Protein 8ZQF (pdb70)

Solvent-accessible surface area: 9337 Å² total; per-residue (Å²): 196,109,116,65,84,65,103,11,124,10,96,29,19,51,0,69,80,0,98,79,84,95,8,100,34,155,30,6,84,58,58,85,14,18,98,63,0,98,0,20,9,19,24,9,42,41,11,0,74,46,63,29,0,0,0,56,0,40,0,62,91,105,28,144,79,6,56,14,90,12,71,1,0,0,2,1,92,3,126,61,8,32,132,116,24,86,0,37,0,3,0,22,0,1,5,88,12,161,101,118,8,21,0,13,0,20,1,0,0,64,26,158,118,38,82,48,46,22,83,67,116,12,24,23,112,99,18,87,144,24,82,86,1,109,70,89,66,34,0,28,70,8,54,9,81,13,75,0,24,128,29,13,48,3,50,0,4,0,14,1,6,14,32,67,148,40,135,72,64,81,116,94,8,37,84,22,75,24,1,66,67,58,15,0,25,1,27,0,0,35,6,38,1,40,44,117,51

Structure (mmCIF, N/CA/C/O backbone):
data_8ZQF
#
_entry.id   8ZQF
#
_cell.length_a   38.950
_cell.length_b   64.360
_cell.length_c   41.440
_cell.angle_alpha   90.00
_cell.angle_beta   110.80
_cell.angle_gamma   90.00
#
_symmetry.space_group_name_H-M   'P 1 21 1'
#
loop_
_entity.id
_entity.type
_entity.pdbx_description
1 polymer 'Alginate lyase'
2 water water
#
loop_
_atom_site.group_PDB
_atom_site.id
_atom_site.type_symbol
_atom_site.label_atom_id
_atom_site.label_alt_id
_atom_site.label_comp_id
_atom_site.label_asym_id
_atom_site.label_entity_id
_atom_site.label_seq_id
_atom_site.pdbx_PDB_ins_code
_atom_site.Cartn_x
_atom_site.Cartn_y
_atom_site.Cartn_z
_atom_site.occupancy
_atom_site.B_iso_or_equiv
_atom_site.auth_seq_id
_atom_site.auth_comp_id
_atom_site.auth_asym_id
_atom_site.auth_atom_id
_atom_site.pdbx_PDB_model_num
ATOM 1 N N . PRO A 1 4 ? 0.417 21.574 30.960 1.00 30.00 4 PRO A N 1
ATOM 2 C CA . PRO A 1 4 ? 0.944 20.807 29.813 1.00 30.00 4 PRO A CA 1
ATOM 3 C C . PRO A 1 4 ? 0.506 21.342 28.435 1.00 30.00 4 PRO A C 1
ATOM 4 O O . PRO A 1 4 ? -0.267 22.246 28.362 1.00 30.00 4 PRO A O 1
ATOM 8 N N . THR A 1 5 ? 1.085 20.865 27.362 1.00 27.63 5 THR A N 1
ATOM 9 C CA . THR A 1 5 ? 0.641 21.247 26.015 1.00 18.25 5 THR A CA 1
ATOM 10 C C . THR A 1 5 ? 0.638 19.942 25.230 1.00 17.53 5 THR A C 1
ATOM 11 O O . THR A 1 5 ? 1.529 19.164 25.376 1.00 25.37 5 THR A O 1
ATOM 15 N N . GLU A 1 6 ? -0.389 19.741 24.443 1.00 16.59 6 GLU A N 1
ATOM 16 C CA . GLU A 1 6 ? -0.475 18.528 23.665 1.00 12.75 6 GLU A CA 1
ATOM 17 C C . GLU A 1 6 ? 0.409 18.632 22.470 1.00 10.00 6 GLU A C 1
ATOM 18 O O . GLU A 1 6 ? 0.478 19.667 21.891 1.00 15.89 6 GLU A O 1
ATOM 24 N N . VAL A 1 7 ? 1.130 17.559 22.145 1.00 8.27 7 VAL A N 1
ATOM 25 C CA . VAL A 1 7 ? 1.939 17.502 20.932 1.00 9.89 7 VAL A CA 1
ATOM 26 C C . VAL A 1 7 ? 1.626 16.213 20.181 1.00 8.08 7 VAL A C 1
ATOM 27 O O . VAL A 1 7 ? 1.202 15.213 20.767 1.00 9.92 7 VAL A O 1
ATOM 31 N N . THR A 1 8 ? 1.814 16.250 18.865 1.00 5.28 8 THR A N 1
ATOM 32 C CA . THR A 1 8 ? 1.664 15.085 18.000 1.00 5.99 8 THR A CA 1
ATOM 33 C C . THR A 1 8 ? 3.032 14.459 17.759 1.00 5.18 8 THR A C 1
ATOM 34 O O . THR A 1 8 ? 3.943 15.122 17.257 1.00 6.06 8 THR A O 1
ATOM 38 N N . LEU A 1 9 ? 3.179 13.188 18.129 1.00 4.91 9 LEU A N 1
ATOM 39 C CA . LEU A 1 9 ? 4.449 12.486 18.102 1.00 7.97 9 LEU A CA 1
ATOM 40 C C . LEU A 1 9 ? 4.378 11.277 17.179 1.00 4.77 9 LEU A C 1
ATOM 41 O O . LEU A 1 9 ? 3.352 10.595 17.138 1.00 5.95 9 LEU A O 1
ATOM 46 N N . PRO A 1 10 ? 5.434 10.992 16.425 1.00 1.68 10 PRO A N 1
ATOM 47 C CA . PRO A 1 10 ? 5.408 9.842 15.519 1.00 4.39 10 PRO A CA 1
ATOM 48 C C . PRO A 1 10 ? 5.892 8.569 16.190 1.00 4.53 10 PRO A C 1
ATOM 49 O O . PRO A 1 10 ? 6.680 8.591 17.141 1.00 5.35 10 PRO A O 1
ATOM 53 N N . VAL A 1 11 ? 5.426 7.447 15.645 1.00 2.41 11 VAL A N 1
ATOM 54 C CA . VAL A 1 11 ? 6.101 6.167 15.810 1.00 2.64 11 VAL A CA 1
ATOM 55 C C . VAL A 1 11 ? 6.599 5.779 14.425 1.00 3.32 11 VAL A C 1
ATOM 56 O O . VAL A 1 11 ? 5.828 5.803 13.460 1.00 5.43 11 VAL A O 1
ATOM 60 N N . GLU A 1 12 ? 7.880 5.455 14.321 1.00 4.90 12 GLU A N 1
ATOM 61 C CA . GLU A 1 12 ? 8.485 5.208 13.016 1.00 6.71 12 GLU A CA 1
ATOM 62 C C . GLU A 1 12 ? 7.891 3.981 12.344 1.00 6.54 12 GLU A C 1
ATOM 63 O O . GLU A 1 12 ? 7.838 2.897 12.932 1.00 5.76 12 GLU A O 1
ATOM 69 N N . VAL A 1 13 ? 7.423 4.157 11.111 1.00 4.83 13 VAL A N 1
ATOM 70 C CA . VAL A 1 13 ? 7.117 3.043 10.229 1.00 3.51 13 VAL A CA 1
ATOM 71 C C . VAL A 1 13 ? 8.287 2.935 9.272 1.00 4.60 13 VAL A C 1
ATOM 72 O O . VAL A 1 13 ? 8.717 3.944 8.701 1.00 7.56 13 VAL A O 1
ATOM 76 N N . HIS A 1 14 ? 8.847 1.737 9.139 1.00 6.41 14 HIS A N 1
ATOM 77 C CA . HIS A 1 14 ? 10.031 1.598 8.310 1.00 5.62 14 HIS A CA 1
ATOM 78 C C . HIS A 1 14 ? 9.675 1.623 6.837 1.00 4.39 14 HIS A C 1
ATOM 79 O O . HIS A 1 14 ? 8.636 1.097 6.416 1.00 3.21 14 HIS A O 1
ATOM 86 N N . ASP A 1 15 ? 10.535 2.280 6.064 1.00 5.00 15 ASP A N 1
ATOM 87 C CA . ASP A 1 15 ? 10.321 2.487 4.636 1.00 4.74 15 ASP A CA 1
ATOM 88 C C . ASP A 1 15 ? 8.891 2.944 4.351 1.00 3.43 15 ASP A C 1
ATOM 89 O O . ASP A 1 15 ? 8.216 2.448 3.449 1.00 3.89 15 ASP A O 1
ATOM 94 N N . ALA A 1 16 ? 8.448 3.935 5.132 1.00 3.11 16 ALA A N 1
ATOM 95 C CA . ALA A 1 16 ? 7.065 4.387 5.117 1.00 2.80 16 ALA A CA 1
ATOM 96 C C . ALA A 1 16 ? 6.667 5.053 3.812 1.00 4.15 16 ALA A C 1
ATOM 97 O O . ALA A 1 16 ? 5.473 5.227 3.570 1.00 3.90 16 ALA A O 1
ATOM 99 N N . GLN A 1 17 ? 7.632 5.452 2.983 1.00 4.51 17 GLN A N 1
ATOM 100 C CA . GLN A 1 17 ? 7.349 6.061 1.694 1.00 2.32 17 GLN A CA 1
ATOM 101 C C . GLN A 1 17 ? 7.739 5.151 0.544 1.00 3.82 17 GLN A C 1
ATOM 102 O O . GLN A 1 17 ? 7.816 5.606 -0.603 1.00 5.35 17 GLN A O 1
ATOM 108 N N . PHE A 1 18 ? 8.020 3.884 0.833 1.00 2.49 18 PHE A N 1
ATOM 109 C CA . PHE A 1 18 ? 8.366 2.892 -0.187 1.00 4.36 18 PHE A CA 1
ATOM 110 C C . PHE A 1 18 ? 9.545 3.349 -1.039 1.00 8.34 18 PHE A C 1
ATOM 111 O O . PHE A 1 18 ? 9.618 3.080 -2.242 1.00 6.40 18 PHE A O 1
ATOM 119 N N . VAL A 1 19 ? 10.478 4.048 -0.399 1.00 6.93 19 VAL A N 1
ATOM 120 C CA . VAL A 1 19 ? 11.693 4.447 -1.093 1.00 8.78 19 VAL A CA 1
ATOM 121 C C . VAL A 1 19 ? 12.538 3.219 -1.392 1.00 7.27 19 VAL A C 1
ATOM 122 O O . VAL A 1 19 ? 12.960 2.986 -2.535 1.00 5.57 19 VAL A O 1
ATOM 126 N N . ASP A 1 20 ? 12.780 2.399 -0.368 1.00 5.87 20 ASP A N 1
ATOM 127 C CA . ASP A 1 20 ? 13.578 1.199 -0.581 1.00 4.44 20 ASP A CA 1
ATOM 128 C C . ASP A 1 20 ? 12.783 0.142 -1.329 1.00 9.03 20 ASP A C 1
ATOM 129 O O . ASP A 1 20 ? 13.322 -0.551 -2.194 1.00 7.65 20 ASP A O 1
ATOM 134 N N . PHE A 1 21 ? 11.496 0.014 -1.008 1.00 7.29 21 PHE A N 1
ATOM 135 C CA . PHE A 1 21 ? 10.614 -0.894 -1.728 1.00 8.71 21 PHE A CA 1
ATOM 136 C C . PHE A 1 21 ? 10.677 -0.642 -3.229 1.00 3.16 21 PHE A C 1
ATOM 137 O O . PHE A 1 21 ? 10.837 -1.581 -4.024 1.00 5.67 21 PHE A O 1
ATOM 145 N N . ARG A 1 22 ? 10.589 0.635 -3.630 1.00 4.46 22 ARG A N 1
ATOM 146 C CA . ARG A 1 22 ? 10.688 0.976 -5.043 1.00 7.69 22 ARG A CA 1
ATOM 147 C C . ARG A 1 22 ? 12.080 0.687 -5.584 1.00 8.09 22 ARG A C 1
ATOM 148 O O . ARG A 1 22 ? 12.224 0.069 -6.648 1.00 9.71 22 ARG A O 1
ATOM 156 N N . ALA A 1 23 ? 13.118 1.125 -4.864 1.00 8.31 23 ALA A N 1
ATOM 157 C CA . ALA A 1 23 ? 14.488 0.924 -5.333 1.00 9.38 23 ALA A CA 1
ATOM 158 C C . ALA A 1 23 ? 14.821 -0.549 -5.513 1.00 15.63 23 ALA A C 1
ATOM 159 O O . ALA A 1 23 ? 15.597 -0.907 -6.410 1.00 14.02 23 ALA A O 1
ATOM 161 N N . ASN A 1 24 ? 14.238 -1.418 -4.687 1.00 9.73 24 ASN A N 1
ATOM 162 C CA . ASN A 1 24 ? 14.513 -2.846 -4.707 1.00 11.64 24 ASN A CA 1
ATOM 163 C C . ASN A 1 24 ? 13.422 -3.656 -5.403 1.00 12.42 24 ASN A C 1
ATOM 164 O O . ASN A 1 24 ? 13.359 -4.875 -5.223 1.00 12.39 24 ASN A O 1
ATOM 169 N N . SER A 1 25 ? 12.554 -2.994 -6.172 1.00 12.82 25 SER A N 1
ATOM 170 C CA . SER A 1 25 ? 11.565 -3.652 -7.033 1.00 14.07 25 SER A CA 1
ATOM 171 C C . SER A 1 25 ? 10.662 -4.611 -6.256 1.00 15.70 25 SER A C 1
ATOM 172 O O . SER A 1 25 ? 10.441 -5.755 -6.653 1.00 14.35 25 SER A O 1
ATOM 175 N N . GLY A 1 26 ? 10.104 -4.129 -5.153 1.00 7.95 26 GLY A N 1
ATOM 176 C CA . GLY A 1 26 ? 9.201 -4.924 -4.354 1.00 9.71 26 GLY A CA 1
ATOM 177 C C . GLY A 1 26 ? 9.855 -5.746 -3.258 1.00 17.36 26 GLY A C 1
ATOM 178 O O . GLY A 1 26 ? 9.168 -6.164 -2.318 1.00 11.62 26 GLY A O 1
ATOM 179 N N . THR A 1 27 ? 11.155 -5.998 -3.343 1.00 9.77 27 THR A N 1
ATOM 180 C CA . THR A 1 27 ? 11.806 -6.740 -2.283 1.00 11.73 27 THR A CA 1
ATOM 181 C C . THR A 1 27 ? 11.944 -5.845 -1.065 1.00 9.41 27 THR A C 1
ATOM 182 O O . THR A 1 27 ? 12.300 -4.666 -1.170 1.00 9.40 27 THR A O 1
ATOM 186 N N . SER A 1 28 ? 11.649 -6.416 0.096 1.00 10.50 28 SER A N 1
ATOM 187 C CA . SER A 1 28 ? 11.688 -5.669 1.338 1.00 8.89 28 SER A CA 1
ATOM 188 C C . SER A 1 28 ? 11.813 -6.644 2.492 1.00 14.17 28 SER A C 1
ATOM 189 O O . SER A 1 28 ? 11.205 -7.716 2.476 1.00 12.83 28 SER A O 1
ATOM 192 N N . ASP A 1 29 ? 12.612 -6.269 3.481 1.00 11.37 29 ASP A N 1
ATOM 193 C CA . ASP A 1 29 ? 12.658 -7.002 4.732 1.00 13.80 29 ASP A CA 1
ATOM 194 C C . ASP A 1 29 ? 11.697 -6.440 5.767 1.00 11.36 29 ASP A C 1
ATOM 195 O O . ASP A 1 29 ? 11.583 -7.011 6.854 1.00 19.28 29 ASP A O 1
ATOM 200 N N A VAL A 1 30 ? 10.984 -5.360 5.447 0.23 9.00 30 VAL A N 1
ATOM 201 N N B VAL A 1 30 ? 11.037 -5.319 5.488 0.77 8.86 30 VAL A N 1
ATOM 202 C CA A VAL A 1 30 ? 10.070 -4.763 6.412 0.23 9.26 30 VAL A CA 1
ATOM 203 C CA B VAL A 1 30 ? 10.067 -4.750 6.409 0.77 9.23 30 VAL A CA 1
ATOM 204 C C A VAL A 1 30 ? 8.637 -4.794 5.887 0.23 5.83 30 VAL A C 1
ATOM 205 C C B VAL A 1 30 ? 8.647 -4.862 5.872 0.77 5.76 30 VAL A C 1
ATOM 206 O O A VAL A 1 30 ? 7.692 -4.957 6.666 0.23 7.04 30 VAL A O 1
ATOM 207 O O B VAL A 1 30 ? 7.721 -5.161 6.627 0.77 7.19 30 VAL A O 1
ATOM 214 N N . TRP A 1 31 ? 8.451 -4.657 4.574 1.00 4.50 31 TRP A N 1
ATOM 215 C CA . TRP A 1 31 ? 7.137 -4.823 3.977 1.00 4.66 31 TRP A CA 1
ATOM 216 C C . TRP A 1 31 ? 6.952 -6.283 3.593 1.00 4.97 31 TRP A C 1
ATOM 217 O O . TRP A 1 31 ? 7.785 -6.858 2.879 1.00 8.00 31 TRP A O 1
ATOM 228 N N . VAL A 1 32 ? 5.881 -6.881 4.091 1.00 2.87 32 VAL A N 1
ATOM 229 C CA . VAL A 1 32 ? 5.470 -8.233 3.730 1.00 4.10 32 VAL A CA 1
ATOM 230 C C . VAL A 1 32 ? 4.397 -8.116 2.658 1.00 4.74 32 VAL A C 1
ATOM 231 O O . VAL A 1 32 ? 3.354 -7.496 2.881 1.00 5.42 32 VAL A O 1
ATOM 235 N N . GLN A 1 33 ? 4.644 -8.703 1.493 1.00 3.61 33 GLN A N 1
ATOM 236 C CA . GLN A 1 33 ? 3.631 -8.749 0.450 1.00 3.23 33 GLN A CA 1
ATOM 237 C C . GLN A 1 33 ? 2.644 -9.875 0.713 1.00 3.70 33 GLN A C 1
ATOM 238 O O . GLN A 1 33 ? 3.030 -11.001 1.038 1.00 6.97 33 GLN A O 1
ATOM 244 N N . HIS A 1 34 ? 1.373 -9.555 0.575 1.00 5.06 34 HIS A N 1
ATOM 245 C CA . HIS A 1 34 ? 0.291 -10.523 0.578 1.00 4.30 34 HIS A CA 1
ATOM 246 C C . HIS A 1 34 ? -0.084 -10.695 -0.881 1.00 3.43 34 HIS A C 1
ATOM 247 O O . HIS A 1 34 ? -0.661 -9.787 -1.481 1.00 4.55 34 HIS A O 1
ATOM 254 N N . GLU A 1 35 ? 0.285 -11.827 -1.469 1.00 3.21 35 GLU A N 1
ATOM 255 C CA . GLU A 1 35 ? 0.215 -11.974 -2.915 1.00 3.40 35 GLU A CA 1
ATOM 256 C C . GLU A 1 35 ? 0.383 -13.435 -3.281 1.00 4.14 35 GLU A C 1
ATOM 257 O O . GLU A 1 35 ? 0.822 -14.261 -2.476 1.00 6.08 35 GLU A O 1
ATOM 263 N N . GLY A 1 36 ? 0.044 -13.722 -4.529 1.00 4.89 36 GLY A N 1
ATOM 264 C CA . GLY A 1 36 ? 0.286 -14.999 -5.166 1.00 4.72 36 GLY A CA 1
ATOM 265 C C . GLY A 1 36 ? -0.194 -14.887 -6.595 1.00 3.41 36 GLY A C 1
ATOM 266 O O . GLY A 1 36 ? -1.167 -15.542 -6.980 1.00 4.50 36 GLY A O 1
ATOM 267 N N . SER A 1 37 ? 0.477 -14.050 -7.391 1.00 4.79 37 SER A N 1
ATOM 268 C CA . SER A 1 37 ? -0.134 -13.564 -8.625 1.00 5.37 37 SER A CA 1
ATOM 269 C C . SER A 1 37 ? -0.529 -14.712 -9.553 1.00 4.38 37 SER A C 1
ATOM 270 O O . SER A 1 37 ? -1.701 -14.845 -9.933 1.00 5.42 37 SER A O 1
ATOM 273 N N . SER A 1 38 ? 0.430 -15.574 -9.910 1.00 4.97 38 SER A N 1
ATOM 274 C CA . SER A 1 38 ? 0.108 -16.641 -10.854 1.00 6.14 38 SER A CA 1
ATOM 275 C C . SER A 1 38 ? -0.682 -17.774 -10.219 1.00 3.58 38 SER A C 1
ATOM 276 O O . SER A 1 38 ? -1.108 -18.685 -10.939 1.00 6.76 38 SER A O 1
ATOM 279 N N . ALA A 1 39 ? -0.888 -17.744 -8.906 1.00 4.28 39 ALA A N 1
ATOM 280 C CA . ALA A 1 39 ? -1.802 -18.667 -8.252 1.00 6.07 39 ALA A CA 1
ATOM 281 C C . ALA A 1 39 ? -3.181 -18.064 -8.037 1.00 3.97 39 ALA A C 1
ATOM 282 O O . ALA A 1 39 ? -4.073 -18.749 -7.525 1.00 5.54 39 ALA A O 1
ATOM 284 N N . GLY A 1 40 ? -3.373 -16.799 -8.396 1.00 5.40 40 GLY A N 1
ATOM 285 C CA . GLY A 1 40 ? -4.678 -16.175 -8.359 1.00 4.51 40 GLY A CA 1
ATOM 286 C C . GLY A 1 40 ? -4.926 -15.280 -7.167 1.00 5.71 40 GLY A C 1
ATOM 287 O O . GLY A 1 40 ? -6.036 -14.759 -7.033 1.00 4.54 40 GLY A O 1
ATOM 288 N N . PHE A 1 41 ? -3.928 -15.063 -6.309 1.00 3.67 41 PHE A N 1
ATOM 289 C CA . PHE A 1 41 ? -4.136 -14.328 -5.069 1.00 3.41 41 PHE A CA 1
ATOM 290 C C . PHE A 1 41 ? -3.645 -12.893 -5.144 1.00 5.30 41 PHE A C 1
ATOM 291 O O . PHE A 1 41 ? -3.393 -12.276 -4.104 1.00 4.63 41 PHE A O 1
ATOM 299 N N . GLY A 1 42 ? -3.573 -12.327 -6.347 1.00 3.70 42 GLY A N 1
ATOM 300 C CA . GLY A 1 42 ? -3.250 -10.927 -6.491 1.00 5.15 42 GLY A CA 1
ATOM 301 C C . GLY A 1 42 ? -1.763 -10.690 -6.623 1.00 2.88 42 GLY A C 1
ATOM 302 O O . GLY A 1 42 ? -0.924 -11.556 -6.352 1.00 4.44 42 GLY A O 1
ATOM 303 N N . ASP A 1 43 ? -1.438 -9.470 -7.030 1.00 3.88 43 ASP A N 1
ATOM 304 C CA . ASP A 1 43 ? -0.072 -9.074 -7.321 1.00 3.74 43 ASP A CA 1
ATOM 305 C C . ASP A 1 43 ? 0.253 -7.809 -6.553 1.00 2.11 43 ASP A C 1
ATOM 306 O O . ASP A 1 43 ? -0.543 -6.861 -6.556 1.00 5.21 43 ASP A O 1
ATOM 311 N N . VAL A 1 44 ? 1.426 -7.782 -5.927 1.00 2.75 44 VAL A N 1
ATOM 312 C CA . VAL A 1 44 ? 1.937 -6.606 -5.242 1.00 3.41 44 VAL A CA 1
ATOM 313 C C . VAL A 1 44 ? 3.301 -6.277 -5.830 1.00 7.10 44 VAL A C 1
ATOM 314 O O . VAL A 1 44 ? 4.139 -7.164 -6.027 1.00 6.46 44 VAL A O 1
ATOM 318 N N . GLY A 1 45 ? 3.514 -5.010 -6.126 1.00 6.05 45 GLY A N 1
ATOM 319 C CA . GLY A 1 45 ? 4.791 -4.578 -6.628 1.00 6.88 45 GLY A CA 1
ATOM 320 C C . GLY A 1 45 ? 4.904 -3.092 -6.426 1.00 6.22 45 GLY A C 1
ATOM 321 O O . GLY A 1 45 ? 4.049 -2.465 -5.797 1.00 6.65 45 GLY A O 1
ATOM 322 N N . SER A 1 46 ? 5.969 -2.531 -6.972 1.00 5.91 46 SER A N 1
ATOM 323 C CA . SER A 1 46 ? 6.213 -1.111 -6.823 1.00 6.26 46 SER A CA 1
ATOM 324 C C . SER A 1 46 ? 5.719 -0.344 -8.046 1.00 6.59 46 SER A C 1
ATOM 325 O O . SER A 1 46 ? 5.605 -0.880 -9.156 1.00 8.37 46 SER A O 1
ATOM 328 N N . SER A 1 47 ? 5.363 0.907 -7.802 1.00 5.42 47 SER A N 1
ATOM 329 C CA . SER A 1 47 ? 4.990 1.860 -8.829 1.00 8.08 47 SER A CA 1
ATOM 330 C C . SER A 1 47 ? 5.777 3.139 -8.590 1.00 6.87 47 SER A C 1
ATOM 331 O O . SER A 1 47 ? 6.132 3.458 -7.455 1.00 6.04 47 SER A O 1
ATOM 334 N N . GLY A 1 48 ? 6.084 3.852 -9.675 1.00 6.63 48 GLY A N 1
ATOM 335 C CA . GLY A 1 48 ? 6.768 5.123 -9.523 1.00 7.56 48 GLY A CA 1
ATOM 336 C C . GLY A 1 48 ? 5.895 6.232 -8.969 1.00 6.84 48 GLY A C 1
ATOM 337 O O . GLY A 1 48 ? 6.423 7.258 -8.534 1.00 7.04 48 GLY A O 1
ATOM 338 N N . ASP A 1 49 ? 4.577 6.056 -9.001 1.00 9.32 49 ASP A N 1
ATOM 339 C CA . ASP A 1 49 ? 3.652 7.037 -8.451 1.00 7.27 49 ASP A CA 1
ATOM 340 C C . ASP A 1 49 ? 3.863 7.167 -6.950 1.00 5.54 49 ASP A C 1
ATOM 341 O O . ASP A 1 49 ? 4.136 6.184 -6.262 1.00 6.57 49 ASP A O 1
ATOM 346 N N . ASN A 1 50 ? 3.700 8.380 -6.431 1.00 4.75 50 ASN A N 1
ATOM 347 C CA . ASN A 1 50 ? 3.852 8.586 -4.998 1.00 3.16 50 ASN A CA 1
ATOM 348 C C . ASN A 1 50 ? 3.039 9.803 -4.579 1.00 3.48 50 ASN A C 1
ATOM 349 O O . ASN A 1 50 ? 2.657 10.638 -5.400 1.00 4.91 50 ASN A O 1
ATOM 354 N N . ALA A 1 51 ? 2.810 9.906 -3.269 1.00 3.76 51 ALA A N 1
ATOM 355 C CA . ALA A 1 51 ? 1.938 10.952 -2.745 1.00 6.11 51 ALA A CA 1
ATOM 356 C C . ALA A 1 51 ? 2.642 12.303 -2.656 1.00 3.26 51 ALA A C 1
ATOM 357 O O . ALA A 1 51 ? 2.093 13.319 -3.084 1.00 5.03 51 ALA A O 1
ATOM 359 N N . PHE A 1 52 ? 3.855 12.341 -2.105 1.00 4.19 52 PHE A N 1
ATOM 360 C CA . PHE A 1 52 ? 4.499 13.613 -1.793 1.00 5.07 52 PHE A CA 1
ATOM 361 C C . PHE A 1 52 ? 5.862 13.752 -2.459 1.00 6.76 52 PHE A C 1
ATOM 362 O O . PHE A 1 52 ? 6.638 14.641 -2.088 1.00 7.99 52 PHE A O 1
ATOM 370 N N . GLY A 1 53 ? 6.173 12.898 -3.432 1.00 5.72 53 GLY A N 1
ATOM 371 C CA . GLY A 1 53 ? 7.381 13.040 -4.223 1.00 4.29 53 GLY A CA 1
ATOM 372 C C . GLY A 1 53 ? 8.507 12.134 -3.819 1.00 10.56 53 GLY A C 1
ATOM 373 O O . GLY A 1 53 ? 9.578 12.194 -4.433 1.00 10.72 53 GLY A O 1
ATOM 374 N N . ASP A 1 54 ? 8.304 11.295 -2.811 1.00 6.17 54 ASP A N 1
ATOM 375 C CA . ASP A 1 54 ? 9.348 10.448 -2.268 1.00 6.29 54 ASP A CA 1
ATOM 376 C C . ASP A 1 54 ? 9.051 8.995 -2.578 1.00 5.17 54 ASP A C 1
ATOM 377 O O . ASP A 1 54 ? 7.916 8.532 -2.414 1.00 5.42 54 ASP A O 1
ATOM 382 N N . GLY A 1 55 ? 10.095 8.284 -2.994 1.00 5.92 55 GLY A N 1
ATOM 383 C CA . GLY A 1 55 ? 10.044 6.868 -3.255 1.00 5.68 55 GLY A CA 1
ATOM 384 C C . GLY A 1 55 ? 9.016 6.543 -4.310 1.00 4.84 55 GLY A C 1
ATOM 385 O O . GLY A 1 55 ? 8.745 7.316 -5.231 1.00 7.00 55 GLY A O 1
ATOM 386 N N . GLY A 1 56 ? 8.421 5.372 -4.157 1.00 5.84 56 GLY A N 1
ATOM 387 C CA . GLY A 1 56 ? 7.332 4.991 -5.029 1.00 9.06 56 GLY A CA 1
ATOM 388 C C . GLY A 1 56 ? 6.086 4.705 -4.230 1.00 6.13 56 GLY A C 1
ATOM 389 O O . GLY A 1 56 ? 5.798 5.391 -3.243 1.00 4.96 56 GLY A O 1
ATOM 390 N N . SER A 1 57 ? 5.346 3.688 -4.649 1.00 4.64 57 SER A N 1
ATOM 391 C CA . SER A 1 57 ? 4.149 3.272 -3.942 1.00 3.17 57 SER A CA 1
ATOM 392 C C . SER A 1 57 ? 4.004 1.777 -4.130 1.00 4.02 57 SER A C 1
ATOM 393 O O . SER A 1 57 ? 4.594 1.187 -5.037 1.00 5.48 57 SER A O 1
ATOM 396 N N . ALA A 1 58 ? 3.247 1.158 -3.236 1.00 3.07 58 ALA A N 1
ATOM 397 C CA . ALA A 1 58 ? 2.907 -0.245 -3.377 1.00 3.55 58 ALA A CA 1
ATOM 398 C C . ALA A 1 58 ? 1.669 -0.326 -4.245 1.00 3.32 58 ALA A C 1
ATOM 399 O O . ALA A 1 58 ? 0.614 0.196 -3.878 1.00 3.38 58 ALA A O 1
ATOM 401 N N . ARG A 1 59 ? 1.799 -0.966 -5.397 1.00 3.80 59 ARG A N 1
ATOM 402 C CA . ARG A 1 59 ? 0.683 -1.119 -6.316 1.00 4.23 59 ARG A CA 1
ATOM 403 C C . ARG A 1 59 ? 0.097 -2.508 -6.121 1.00 4.81 59 ARG A C 1
ATOM 404 O O . ARG A 1 59 ? 0.824 -3.502 -6.183 1.00 5.59 59 ARG A O 1
ATOM 412 N N . VAL A 1 60 ? -1.207 -2.563 -5.859 1.00 2.92 60 VAL A N 1
ATOM 413 C CA . VAL A 1 60 ? -1.928 -3.801 -5.567 1.00 2.27 60 VAL A CA 1
ATOM 414 C C . VAL A 1 60 ? -2.919 -4.032 -6.688 1.00 2.84 60 VAL A C 1
ATOM 415 O O . VAL A 1 60 ? -3.727 -3.146 -6.986 1.00 2.27 60 VAL A O 1
ATOM 419 N N . ARG A 1 61 ? -2.875 -5.217 -7.300 1.00 4.22 61 ARG A N 1
ATOM 420 C CA . ARG A 1 61 ? -3.688 -5.428 -8.486 1.00 3.11 61 ARG A CA 1
ATOM 421 C C . ARG A 1 61 ? -3.964 -6.913 -8.678 1.00 2.95 61 ARG A C 1
ATOM 422 O O . ARG A 1 61 ? -3.359 -7.771 -8.034 1.00 2.25 61 ARG A O 1
ATOM 430 N N . PHE A 1 62 ? -4.898 -7.201 -9.581 1.00 2.11 62 PHE A N 1
ATOM 431 C CA . PHE A 1 62 ? -5.082 -8.523 -10.157 1.00 4.54 62 PHE A CA 1
ATOM 432 C C . PHE A 1 62 ? -4.738 -8.367 -11.632 1.00 3.68 62 PHE A C 1
ATOM 433 O O . PHE A 1 62 ? -5.401 -7.607 -12.344 1.00 3.36 62 PHE A O 1
ATOM 441 N N . LYS A 1 63 ? -3.677 -9.035 -12.073 1.00 3.71 63 LYS A N 1
ATOM 442 C CA . LYS A 1 63 ? -3.126 -8.767 -13.395 1.00 5.53 63 LYS A CA 1
ATOM 443 C C . LYS A 1 63 ? -4.123 -9.101 -14.499 1.00 7.76 63 LYS A C 1
ATOM 444 O O . LYS A 1 63 ? -4.771 -10.153 -14.489 1.00 4.42 63 LYS A O 1
ATOM 450 N N . LYS A 1 64 ? -4.219 -8.200 -15.481 1.00 5.72 64 LYS A N 1
ATOM 451 C CA . LYS A 1 64 ? -5.191 -8.345 -16.557 1.00 4.47 64 LYS A CA 1
ATOM 452 C C . LYS A 1 64 ? -4.841 -9.482 -17.504 1.00 7.05 64 LYS A C 1
ATOM 453 O O . LYS A 1 64 ? -5.676 -9.862 -18.335 1.00 7.96 64 LYS A O 1
ATOM 459 N N . ASP A 1 65 ? -3.622 -10.007 -17.425 1.00 7.24 65 ASP A N 1
ATOM 460 C CA . ASP A 1 65 ? -3.203 -11.106 -18.284 1.00 9.35 65 ASP A CA 1
ATOM 461 C C . ASP A 1 65 ? -3.150 -12.420 -17.521 1.00 8.84 65 ASP A C 1
ATOM 462 O O . ASP A 1 65 ? -2.472 -13.360 -17.949 1.00 8.01 65 ASP A O 1
ATOM 467 N N . VAL A 1 66 ? -3.838 -12.495 -16.387 1.00 6.42 66 VAL A N 1
ATOM 468 C CA . VAL A 1 66 ? -3.892 -13.699 -15.572 1.00 4.12 66 VAL A CA 1
ATOM 469 C C . VAL A 1 66 ? -5.358 -14.064 -15.381 1.00 5.53 66 VAL A C 1
ATOM 470 O O . VAL A 1 66 ? -6.190 -13.194 -15.099 1.00 3.60 66 VAL A O 1
ATOM 474 N N . PHE A 1 67 ? -5.685 -15.348 -15.547 1.00 4.27 67 PHE A N 1
ATOM 475 C CA . PHE A 1 67 ? -7.089 -15.738 -15.597 1.00 3.73 67 PHE A CA 1
ATOM 476 C C . PHE A 1 67 ? -7.401 -16.865 -14.630 1.00 3.27 67 PHE A C 1
ATOM 477 O O . PHE A 1 67 ? -8.297 -17.682 -14.865 1.00 5.03 67 PHE A O 1
ATOM 485 N N . ASN A 1 68 ? -6.711 -16.885 -13.500 1.00 4.29 68 ASN A N 1
ATOM 486 C CA . ASN A 1 68 ? -7.069 -17.811 -12.437 1.00 4.71 68 ASN A CA 1
ATOM 487 C C . ASN A 1 68 ? -7.272 -17.078 -11.115 1.00 6.55 68 ASN A C 1
ATOM 488 O O . ASN A 1 68 ? -7.108 -17.662 -10.045 1.00 4.75 68 ASN A O 1
ATOM 493 N N . HIS A 1 69 ? -7.662 -15.808 -11.178 1.00 3.46 69 HIS A N 1
ATOM 494 C CA . HIS A 1 69 ? -7.795 -15.008 -9.970 1.00 5.07 69 HIS A CA 1
ATOM 495 C C . HIS A 1 69 ? -8.863 -15.554 -9.041 1.00 4.51 69 HIS A C 1
ATOM 496 O O . HIS A 1 69 ? -9.919 -16.025 -9.473 1.00 4.61 69 HIS A O 1
ATOM 503 N N . ASP A 1 70 ? -8.584 -15.450 -7.760 1.00 4.00 70 ASP A N 1
ATOM 504 C CA . ASP A 1 70 ? -9.586 -15.555 -6.715 1.00 4.02 70 ASP A CA 1
ATOM 505 C C . ASP A 1 70 ? -9.818 -14.123 -6.251 1.00 5.13 70 ASP A C 1
ATOM 506 O O . ASP A 1 70 ? -9.014 -13.566 -5.495 1.00 4.51 70 ASP A O 1
ATOM 511 N N . PHE A 1 71 ? -10.907 -13.512 -6.722 1.00 5.75 71 PHE A N 1
ATOM 512 C CA . PHE A 1 71 ? -11.125 -12.104 -6.401 1.00 6.69 71 PHE A CA 1
ATOM 513 C C . PHE A 1 71 ? -11.5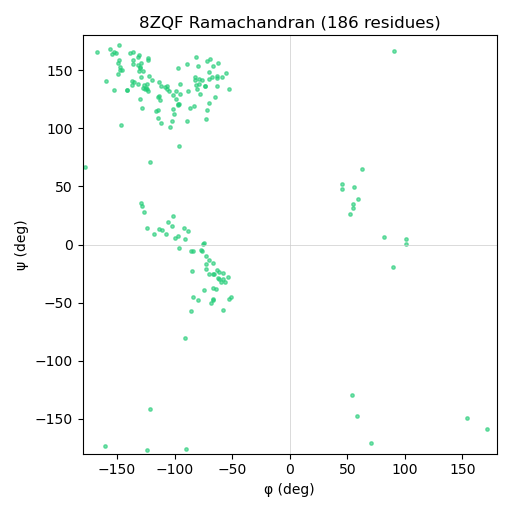80 -11.895 -4.973 1.00 6.36 71 PHE A C 1
ATOM 514 O O . PHE A 1 71 ? -11.830 -10.744 -4.593 1.00 6.05 71 PHE A O 1
ATOM 522 N N . SER A 1 72 ? -11.713 -12.957 -4.181 1.00 5.14 72 SER A N 1
ATOM 523 C CA . SER A 1 72 ? -11.874 -12.800 -2.747 1.00 7.46 72 SER A CA 1
ATOM 524 C C . SER A 1 72 ? -10.556 -12.677 -2.001 1.00 5.09 72 SER A C 1
ATOM 525 O O . SER A 1 72 ? -10.575 -12.403 -0.804 1.00 7.32 72 SER A O 1
ATOM 528 N N . ALA A 1 73 ? -9.432 -12.843 -2.686 1.00 5.87 73 ALA A N 1
ATOM 529 C CA . ALA A 1 73 ? -8.127 -12.645 -2.085 1.00 4.09 73 ALA A CA 1
ATOM 530 C C . ALA A 1 73 ? -7.955 -11.211 -1.616 1.00 5.96 73 ALA A C 1
ATOM 531 O O . ALA A 1 73 ? -8.586 -10.277 -2.116 1.00 5.85 73 ALA A O 1
ATOM 533 N N . LEU A 1 74 ? -7.064 -11.044 -0.644 1.00 4.20 74 LEU A N 1
ATOM 534 C CA . LEU A 1 74 ? -6.811 -9.759 -0.006 1.00 4.35 74 LEU A CA 1
ATOM 535 C C . LEU A 1 74 ? -5.344 -9.394 -0.188 1.00 4.50 74 LEU A C 1
ATOM 536 O O . LEU A 1 74 ? -4.562 -9.420 0.774 1.00 5.97 74 LEU A O 1
ATOM 541 N N . PRO A 1 75 ? -4.932 -9.049 -1.409 1.00 3.51 75 PRO A N 1
ATOM 542 C CA . PRO A 1 75 ? -3.528 -8.700 -1.629 1.00 5.66 75 PRO A CA 1
ATOM 543 C C . PRO A 1 75 ? -3.195 -7.346 -1.016 1.00 2.66 75 PRO A C 1
ATOM 544 O O . PRO A 1 75 ? -4.061 -6.504 -0.783 1.00 4.06 75 PRO A O 1
ATOM 548 N N . GLY A 1 76 ? -1.923 -7.143 -0.755 1.00 2.32 76 GLY A N 1
ATOM 549 C CA . GLY A 1 76 ? -1.490 -5.870 -0.200 1.00 2.00 76 GLY A CA 1
ATOM 550 C C . GLY A 1 76 ? -0.210 -6.061 0.586 1.00 3.85 76 GLY A C 1
ATOM 551 O O . GLY A 1 76 ? 0.606 -6.917 0.259 1.00 4.09 76 GLY A O 1
ATOM 552 N N . VAL A 1 77 ? -0.037 -5.227 1.616 1.00 2.98 77 VAL A N 1
ATOM 553 C CA . VAL A 1 77 ? 1.194 -5.237 2.393 1.00 1.68 77 VAL A CA 1
ATOM 554 C C . VAL A 1 77 ? 0.864 -5.260 3.867 1.00 2.15 77 VAL A C 1
ATOM 555 O O . VAL A 1 77 ? -0.193 -4.800 4.309 1.00 1.66 77 VAL A O 1
ATOM 559 N N . SER A 1 78 ? 1.802 -5.779 4.642 1.00 3.26 78 SER A N 1
ATOM 560 C CA . SER A 1 78 ? 1.761 -5.592 6.076 1.00 2.87 78 SER A CA 1
ATOM 561 C C . SER A 1 78 ? 3.170 -5.322 6.579 1.00 2.37 78 SER A C 1
ATOM 562 O O . SER A 1 78 ? 4.162 -5.516 5.875 1.00 2.85 78 SER A O 1
ATOM 565 N N . GLN A 1 79 ? 3.249 -4.832 7.805 1.00 3.76 79 GLN A N 1
ATOM 566 C CA . GLN A 1 79 ? 4.538 -4.560 8.430 1.00 2.01 79 GLN A CA 1
ATOM 567 C C . GLN A 1 79 ? 4.373 -4.675 9.933 1.00 3.88 79 GLN A C 1
ATOM 568 O O . GLN A 1 79 ? 3.439 -4.097 10.492 1.00 4.76 79 GLN A O 1
ATOM 574 N N . VAL A 1 80 ? 5.289 -5.392 10.580 1.00 3.11 80 VAL A N 1
ATOM 575 C CA . VAL A 1 80 ? 5.316 -5.436 12.035 1.00 5.71 80 VAL A CA 1
ATOM 576 C C . VAL A 1 80 ? 6.074 -4.209 12.506 1.00 3.87 80 VAL A C 1
ATOM 577 O O . VAL A 1 80 ? 7.238 -4.017 12.145 1.00 6.49 80 VAL A O 1
ATOM 581 N N . VAL A 1 81 ? 5.402 -3.362 13.274 1.00 3.84 81 VAL A N 1
ATOM 582 C CA . VAL A 1 81 ? 5.962 -2.097 13.721 1.00 2.41 81 VAL A CA 1
ATOM 583 C C . VAL A 1 81 ? 6.094 -2.123 15.233 1.00 3.74 81 VAL A C 1
ATOM 584 O O . VAL A 1 81 ? 5.128 -2.407 15.947 1.00 4.30 81 VAL A O 1
ATOM 588 N N A GLU A 1 82 ? 7.288 -1.797 15.709 0.67 3.40 82 GLU A N 1
ATOM 589 N N B GLU A 1 82 ? 7.283 -1.828 15.731 0.33 3.41 82 GLU A N 1
ATOM 590 C CA A GLU A 1 82 ? 7.607 -1.771 17.127 0.67 3.29 82 GLU A CA 1
ATOM 591 C CA B GLU A 1 82 ? 7.471 -1.801 17.172 0.33 3.33 82 GLU A CA 1
ATOM 592 C C A GLU A 1 82 ? 7.623 -0.339 17.652 0.67 3.25 82 GLU A C 1
ATOM 593 C C B GLU A 1 82 ? 7.666 -0.370 17.655 0.33 3.20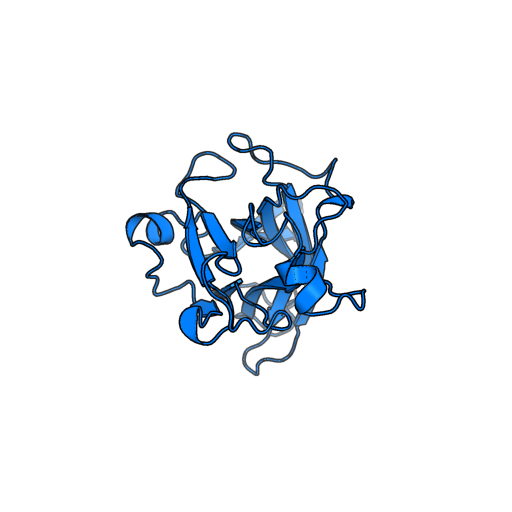 82 GLU A C 1
ATOM 594 O O A GLU A 1 82 ? 7.597 0.634 16.899 0.67 4.02 82 GLU A O 1
ATOM 595 O O B GLU A 1 82 ? 7.794 0.572 16.871 0.33 4.16 82 GLU A O 1
ATOM 606 N N . GLY A 1 83 ? 7.661 -0.220 18.974 1.00 3.19 83 GLY A N 1
ATOM 607 C CA . GLY A 1 83 ? 7.862 1.068 19.594 1.00 2.53 83 GLY A CA 1
ATOM 608 C C . GLY A 1 83 ? 6.628 1.917 19.780 1.00 2.94 83 GLY A C 1
ATOM 609 O O . GLY A 1 83 ? 6.765 3.114 20.058 1.00 6.89 83 GLY A O 1
ATOM 610 N N . LEU A 1 84 ? 5.438 1.355 19.620 1.00 3.27 84 LEU A N 1
ATOM 611 C CA . LEU A 1 84 ? 4.243 2.124 19.930 1.00 4.18 84 LEU A CA 1
ATOM 612 C C . LEU A 1 84 ? 4.147 2.318 21.437 1.00 3.45 84 LEU A C 1
ATOM 613 O O . LEU A 1 84 ? 4.498 1.413 22.199 1.00 4.35 84 LEU A O 1
ATOM 618 N N . PRO A 1 85 ? 3.692 3.479 21.892 1.00 3.96 85 PRO A N 1
ATOM 619 C CA . PRO A 1 85 ? 3.457 3.657 23.327 1.00 4.09 85 PRO A CA 1
ATOM 620 C C . PRO A 1 85 ? 2.301 2.793 23.800 1.00 5.50 85 PRO A C 1
ATOM 621 O O . PRO A 1 85 ? 1.327 2.575 23.078 1.00 4.66 85 PRO A O 1
ATOM 625 N N . PHE A 1 86 ? 2.438 2.280 25.019 1.00 3.81 86 PHE A N 1
ATOM 626 C CA . PHE A 1 86 ? 1.383 1.493 25.635 1.00 6.71 86 PHE A CA 1
ATOM 627 C C . PHE A 1 86 ? 0.210 2.396 25.985 1.00 6.47 86 PHE A C 1
ATOM 628 O O . PHE A 1 86 ? 0.386 3.570 26.303 1.00 4.87 86 PHE A O 1
ATOM 636 N N . ASN A 1 87 ? -0.995 1.831 25.922 1.00 6.15 87 ASN A N 1
ATOM 637 C CA . ASN A 1 87 ? -2.183 2.474 26.493 1.00 6.69 87 ASN A CA 1
ATOM 638 C C . ASN A 1 87 ? -2.443 3.842 25.878 1.00 6.44 87 ASN A C 1
ATOM 639 O O . ASN A 1 87 ? -2.804 4.793 26.571 1.00 10.12 87 ASN A O 1
ATOM 644 N N . THR A 1 88 ? -2.231 3.950 24.570 1.00 5.89 88 THR A N 1
ATOM 645 C CA . THR A 1 88 ? -2.257 5.231 23.888 1.00 8.88 88 THR A CA 1
ATOM 646 C C . THR A 1 88 ? -3.118 5.118 22.648 1.00 4.68 88 THR A C 1
ATOM 647 O O . THR A 1 88 ? -3.047 4.121 21.933 1.00 5.45 88 THR A O 1
ATOM 651 N N . ASP A 1 89 ? -3.925 6.146 22.401 1.00 5.91 89 ASP A N 1
ATOM 652 C CA . ASP A 1 89 ? -4.668 6.257 21.157 1.00 5.85 89 ASP A CA 1
ATOM 653 C C . ASP A 1 89 ? -3.699 6.623 20.040 1.00 3.85 89 ASP A C 1
ATOM 654 O O . ASP A 1 89 ? -3.215 7.758 19.965 1.00 7.57 89 ASP A O 1
ATOM 659 N N . VAL A 1 90 ? -3.429 5.670 19.157 1.00 5.17 90 VAL A N 1
ATOM 660 C CA . VAL A 1 90 ? -2.505 5.864 18.051 1.00 4.07 90 VAL A CA 1
ATOM 661 C C . VAL A 1 90 ? -3.327 5.970 16.785 1.00 3.16 90 VAL A C 1
ATOM 662 O O . VAL A 1 90 ? -4.287 5.216 16.594 1.00 3.92 90 VAL A O 1
ATOM 666 N N . THR A 1 91 ? -2.967 6.921 15.933 1.00 3.99 91 THR A N 1
ATOM 667 C CA . THR A 1 91 ? -3.616 7.091 14.649 1.00 3.92 91 THR A CA 1
ATOM 668 C C . THR A 1 91 ? -2.718 6.491 13.574 1.00 2.55 91 THR A C 1
ATOM 669 O O . THR A 1 91 ? -1.582 6.942 13.376 1.00 4.03 91 THR A O 1
ATOM 673 N N . TYR A 1 92 ? -3.229 5.462 12.917 1.00 2.11 92 TYR A N 1
ATOM 674 C CA . TYR A 1 92 ? -2.571 4.783 11.812 1.00 2.90 92 TYR A CA 1
ATOM 675 C C . TYR A 1 92 ? -3.138 5.372 10.532 1.00 2.46 92 TYR A C 1
ATOM 676 O O . TYR A 1 92 ? -4.351 5.325 10.314 1.00 3.81 92 TYR A O 1
ATOM 685 N N . SER A 1 93 ? -2.277 5.955 9.710 1.00 2.48 93 SER A N 1
ATOM 686 C CA . SER A 1 93 ? -2.722 6.523 8.448 1.00 2.67 93 SER A CA 1
ATOM 687 C C . SER A 1 93 ? -1.870 6.011 7.301 1.00 1.19 93 SER A C 1
ATOM 688 O O . SER A 1 93 ? -0.709 5.626 7.472 1.00 4.45 93 SER A O 1
ATOM 691 N N . LEU A 1 94 ? -2.449 6.047 6.113 1.00 3.68 94 LEU A N 1
ATOM 692 C CA . LEU A 1 94 ? -1.661 5.910 4.899 1.00 1.94 94 LEU A CA 1
ATOM 693 C C . LEU A 1 94 ? -2.349 6.738 3.840 1.00 1.16 94 LEU A C 1
ATOM 694 O O . LEU A 1 94 ? -3.441 7.276 4.051 1.00 2.59 94 LEU A O 1
ATOM 699 N N . TYR A 1 95 ? -1.689 6.873 2.706 1.00 2.08 95 TYR A N 1
ATOM 700 C CA . TYR A 1 95 ? -2.294 7.526 1.556 1.00 2.24 95 TYR A CA 1
ATOM 701 C C . TYR A 1 95 ? -2.655 6.486 0.503 1.00 2.64 95 TYR A C 1
ATOM 702 O O . TYR A 1 95 ? -1.845 5.615 0.179 1.00 3.72 95 TYR A O 1
ATOM 711 N N . TYR A 1 96 ? -3.868 6.604 -0.035 1.00 2.25 96 TYR A N 1
ATOM 712 C CA . TYR A 1 96 ? -4.509 5.551 -0.807 1.00 2.00 96 TYR A CA 1
ATOM 713 C C . TYR A 1 96 ? -4.973 6.150 -2.114 1.00 1.73 96 TYR A C 1
ATOM 714 O O . TYR A 1 96 ? -5.787 7.075 -2.110 1.00 3.45 96 TYR A O 1
ATOM 723 N N . CYS A 1 97 ? -4.427 5.651 -3.207 1.00 3.02 97 CYS A N 1
ATOM 724 C CA . CYS A 1 97 ? -4.736 6.127 -4.547 1.00 3.84 97 CYS A CA 1
ATOM 725 C C . CYS A 1 97 ? -5.495 5.051 -5.309 1.00 3.16 97 CYS A C 1
ATOM 726 O O . CYS A 1 97 ? -4.903 4.080 -5.780 1.00 3.50 97 CYS A O 1
ATOM 729 N N . ASP A 1 98 ? -6.798 5.251 -5.448 1.00 2.87 98 ASP A N 1
ATOM 730 C CA . ASP A 1 98 ? -7.643 4.426 -6.293 1.00 3.54 98 ASP A CA 1
ATOM 731 C C . ASP A 1 98 ? -8.170 5.338 -7.395 1.00 3.91 98 ASP A C 1
ATOM 732 O O . ASP A 1 98 ? -8.901 6.292 -7.110 1.00 6.55 98 ASP A O 1
ATOM 737 N N . ASN A 1 99 ? -7.781 5.061 -8.643 1.00 4.06 99 ASN A N 1
ATOM 738 C CA . ASN A 1 99 ? -8.196 5.882 -9.777 1.00 5.79 99 ASN A CA 1
ATOM 739 C C . ASN A 1 99 ? -9.485 5.394 -10.427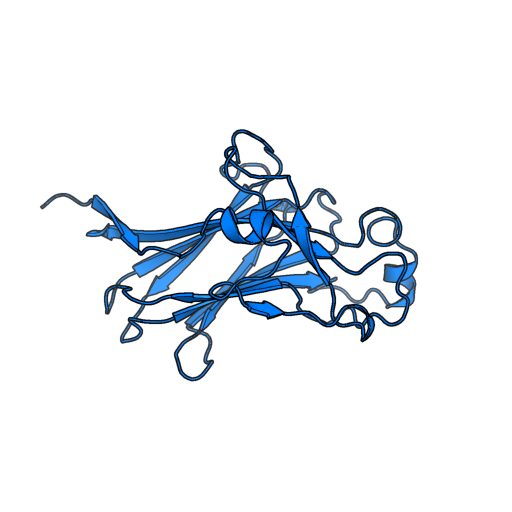 1.00 9.08 99 ASN A C 1
ATOM 740 O O . ASN A 1 99 ? -9.892 5.946 -11.456 1.00 8.16 99 ASN A O 1
ATOM 745 N N . LYS A 1 100 ? -10.143 4.380 -9.865 1.00 4.69 100 LYS A N 1
ATOM 746 C CA . LYS A 1 100 ? -11.264 3.736 -10.540 1.00 8.29 100 LYS A CA 1
ATOM 747 C C . LYS A 1 100 ? -12.618 4.344 -10.182 1.00 6.46 100 LYS A C 1
ATOM 748 O O . LYS A 1 100 ? -13.651 3.731 -10.470 1.00 9.10 100 LYS A O 1
ATOM 754 N N . LYS A 1 101 ? -12.628 5.523 -9.556 1.00 7.02 101 LYS A N 1
ATOM 755 C CA . LYS A 1 101 ? -13.806 6.379 -9.398 1.00 10.33 101 LYS A CA 1
ATOM 756 C C . LYS A 1 101 ? -14.838 5.802 -8.432 1.00 9.84 101 LYS A C 1
ATOM 757 O O . LYS A 1 101 ? -14.553 4.833 -7.731 1.00 7.75 101 LYS A O 1
ATOM 763 N N . ASP A 1 102 ? -16.032 6.401 -8.355 1.00 9.52 102 ASP A N 1
ATOM 764 C CA . ASP A 1 102 ? -16.969 5.984 -7.316 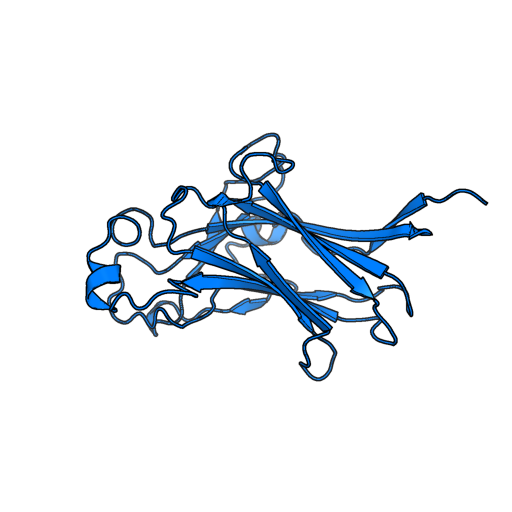1.00 9.75 102 ASP A CA 1
ATOM 765 C C . ASP A 1 102 ? -17.447 4.550 -7.527 1.00 7.70 102 ASP A C 1
ATOM 766 O O . ASP A 1 102 ? -17.843 3.886 -6.558 1.00 7.10 102 ASP A O 1
ATOM 771 N N . ASP A 1 103 ? -17.422 4.059 -8.772 1.00 10.80 103 ASP A N 1
ATOM 772 C CA . ASP A 1 103 ? -17.780 2.676 -9.068 1.00 11.32 103 ASP A CA 1
ATOM 773 C C . ASP A 1 103 ? -16.705 1.684 -8.675 1.00 7.28 103 ASP A C 1
ATOM 774 O O . ASP A 1 103 ? -16.898 0.491 -8.914 1.00 5.64 103 ASP A O 1
ATOM 779 N N . SER A 1 104 ? -15.578 2.120 -8.115 1.00 7.23 104 SER A N 1
ATOM 780 C CA . SER A 1 104 ? -14.448 1.214 -7.938 1.00 3.18 104 SER A CA 1
ATOM 781 C C . SER A 1 104 ? -14.849 -0.063 -7.212 1.00 1.86 104 SER A C 1
ATOM 782 O O . SER A 1 104 ? -15.512 -0.028 -6.172 1.00 4.29 104 SER A O 1
ATOM 785 N N . LEU A 1 105 ? -14.402 -1.187 -7.757 1.00 2.55 105 LEU A N 1
ATOM 786 C CA . LEU A 1 105 ? -14.556 -2.471 -7.107 1.00 4.37 105 LEU A CA 1
ATOM 787 C C . LEU A 1 105 ? -13.563 -2.666 -5.974 1.00 3.89 105 LEU A C 1
ATOM 788 O O . LEU A 1 105 ? -13.640 -3.674 -5.277 1.00 3.78 105 LEU A O 1
ATOM 793 N N . SER A 1 106 ? -12.643 -1.736 -5.762 1.00 2.53 106 SER A N 1
ATOM 794 C CA . SER A 1 106 ? -11.681 -1.888 -4.679 1.00 1.98 106 SER A CA 1
ATOM 795 C C . SER A 1 106 ? -12.133 -1.166 -3.427 1.00 2.31 106 SER A C 1
ATOM 796 O O . SER A 1 106 ? -12.616 -0.037 -3.481 1.00 2.30 106 SER A O 1
ATOM 799 N N . THR A 1 107 ? -11.940 -1.825 -2.297 1.00 3.51 107 THR A N 1
ATOM 800 C CA . THR A 1 107 ? -12.072 -1.213 -0.989 1.00 1.11 107 THR A CA 1
ATOM 801 C C . THR A 1 107 ? -10.770 -1.465 -0.256 1.00 3.54 107 THR A C 1
ATOM 802 O O . THR A 1 107 ? -10.246 -2.583 -0.280 1.00 3.52 107 THR A O 1
ATOM 806 N N . LEU A 1 108 ? -10.230 -0.427 0.372 1.00 1.36 108 LEU A N 1
ATOM 807 C CA . LEU A 1 108 ? -9.069 -0.634 1.221 1.00 3.57 108 LEU A CA 1
ATOM 808 C C . LEU A 1 108 ? -9.506 -1.218 2.558 1.00 2.72 108 LEU A C 1
ATOM 809 O O . LEU A 1 108 ? -10.431 -0.710 3.193 1.00 4.80 108 LEU A O 1
ATOM 814 N N . TYR A 1 109 ? -8.849 -2.297 2.962 1.00 3.78 109 TYR A N 1
ATOM 815 C CA . TYR A 1 109 ? -9.070 -2.940 4.247 1.00 3.06 109 TYR A CA 1
ATOM 816 C C . TYR A 1 109 ? -7.778 -2.772 5.026 1.00 4.57 109 TYR A C 1
ATOM 817 O O . TYR A 1 109 ? -6.754 -3.379 4.683 1.00 3.83 109 TYR A O 1
ATOM 826 N N . PHE A 1 110 ? -7.802 -1.933 6.052 1.00 3.35 110 PHE A N 1
ATOM 827 C CA . PHE A 1 110 ? -6.556 -1.627 6.729 1.00 2.46 110 PHE A CA 1
ATOM 828 C C . PHE A 1 110 ? -6.776 -1.651 8.229 1.00 3.72 110 PHE A C 1
ATOM 829 O O . PHE A 1 110 ? -7.888 -1.483 8.722 1.00 4.09 110 PHE A O 1
ATOM 837 N N . GLY A 1 111 ? -5.702 -1.903 8.957 1.00 3.03 111 GLY A N 1
ATOM 838 C CA . GLY A 1 111 ? -5.831 -1.927 10.396 1.00 2.73 111 GLY A CA 1
ATOM 839 C C . GLY A 1 111 ? -4.565 -2.443 11.032 1.00 3.11 111 GLY A C 1
ATOM 840 O O . GLY A 1 111 ? -3.494 -2.426 10.428 1.00 3.91 111 GLY A O 1
ATOM 841 N N . ALA A 1 112 ? -4.726 -2.918 12.257 1.00 5.34 112 ALA A N 1
ATOM 842 C CA . ALA A 1 112 ? -3.617 -3.345 13.082 1.00 3.06 112 ALA A CA 1
ATOM 843 C C . ALA A 1 112 ? -4.000 -4.639 13.769 1.00 6.57 112 ALA A C 1
ATOM 844 O O . ALA A 1 112 ? -5.149 -4.811 14.192 1.00 7.23 112 ALA A O 1
ATOM 846 N N . ARG A 1 113 ? -3.043 -5.542 13.859 1.00 3.59 113 ARG A N 1
ATOM 847 C CA . ARG A 1 113 ? -3.219 -6.781 14.594 1.00 5.83 113 ARG A CA 1
ATOM 848 C C . ARG A 1 113 ? -2.139 -6.890 15.656 1.00 8.20 113 ARG A C 1
ATOM 849 O O . ARG A 1 113 ? -1.081 -6.271 15.550 1.00 7.77 113 ARG A O 1
ATOM 857 N N . ASP A 1 114 ? -2.410 -7.702 16.673 1.00 7.80 114 ASP A N 1
ATOM 858 C CA . ASP A 1 114 ? -1.460 -7.923 17.748 1.00 8.72 114 ASP A CA 1
ATOM 859 C C . ASP A 1 114 ? -0.552 -9.108 17.429 1.00 13.19 114 ASP A C 1
ATOM 860 O O . ASP A 1 114 ? -0.627 -9.718 16.360 1.00 12.61 114 ASP A O 1
ATOM 865 N N . ILE A 1 115 ? 0.307 -9.444 18.395 1.00 12.41 115 ILE A N 1
ATOM 866 C CA . ILE A 1 115 ? 1.333 -10.463 18.223 1.00 15.00 115 ILE A CA 1
ATOM 867 C C . ILE A 1 115 ? 0.734 -11.842 17.973 1.00 18.52 115 ILE A C 1
ATOM 868 O O . ILE A 1 115 ? 1.399 -12.713 17.404 1.00 23.99 115 ILE A O 1
ATOM 873 N N . ASN A 1 116 ? -0.515 -12.062 18.373 1.00 15.41 116 ASN A N 1
ATOM 874 C CA . ASN A 1 116 ? -1.193 -13.329 18.141 1.00 16.49 116 ASN A CA 1
ATOM 875 C C . ASN A 1 116 ? -2.081 -13.308 16.902 1.00 19.93 116 ASN A C 1
ATOM 876 O O . ASN A 1 116 ? -2.807 -14.277 16.665 1.00 18.76 116 ASN A O 1
ATOM 881 N N . GLY A 1 117 ? -2.038 -12.235 16.109 1.00 15.38 117 GLY A N 1
ATOM 882 C CA . GLY A 1 117 ? -2.847 -12.128 14.906 1.00 13.79 117 GLY A CA 1
ATOM 883 C C . GLY A 1 117 ? -4.272 -11.677 15.125 1.00 14.28 117 GLY A C 1
ATOM 884 O O . GLY A 1 117 ? -5.066 -11.689 14.175 1.00 15.00 117 GLY A O 1
ATOM 885 N N . ASN A 1 118 ? -4.628 -11.295 16.345 1.00 10.03 118 ASN A N 1
ATOM 886 C CA . ASN A 1 118 ? -5.959 -10.789 16.631 1.00 13.67 118 ASN A CA 1
ATOM 887 C C . ASN A 1 118 ? -6.082 -9.344 16.184 1.00 12.13 118 ASN A C 1
ATOM 888 O O . ASN A 1 118 ? -5.144 -8.554 16.310 1.00 9.28 118 ASN A O 1
ATOM 893 N N . ALA A 1 119 ? -7.249 -9.003 15.659 1.00 8.44 119 ALA A N 1
ATOM 894 C CA . ALA A 1 119 ? -7.489 -7.648 15.178 1.00 12.39 119 ALA A CA 1
ATOM 895 C C . ALA A 1 119 ? -7.563 -6.675 16.350 1.00 11.04 119 ALA A C 1
ATOM 896 O O . ALA A 1 119 ? -8.396 -6.835 17.247 1.00 15.44 119 ALA A O 1
ATOM 898 N N . ILE A 1 120 ? -6.688 -5.669 16.342 1.00 8.40 120 ILE A N 1
ATOM 899 C CA . ILE A 1 120 ? -6.814 -4.545 17.266 1.00 7.78 120 ILE A CA 1
ATOM 900 C C . ILE A 1 120 ? -7.788 -3.512 16.721 1.00 7.31 120 ILE A C 1
ATOM 901 O O . ILE A 1 120 ? -8.638 -2.984 17.449 1.00 12.91 120 ILE A O 1
ATOM 906 N N . THR A 1 121 ? -7.660 -3.183 15.435 1.00 8.18 121 THR A N 1
ATOM 907 C CA . THR A 1 121 ? -8.595 -2.300 14.756 1.00 7.55 121 THR A CA 1
ATOM 908 C C . THR A 1 121 ? -8.645 -2.716 13.297 1.00 8.54 121 THR A C 1
ATOM 909 O O . THR A 1 121 ? -7.656 -3.191 12.735 1.00 6.50 121 THR A O 1
ATOM 913 N N . GLU A 1 122 ? -9.824 -2.561 12.705 1.00 7.12 122 GLU A N 1
ATOM 914 C CA . GLU A 1 122 ? -10.057 -2.833 11.300 1.00 7.07 122 GLU A CA 1
ATOM 915 C C . GLU A 1 122 ? -10.876 -1.686 10.750 1.00 7.22 122 GLU A C 1
ATOM 916 O O . GLU A 1 122 ? -11.792 -1.192 11.414 1.00 10.14 122 GLU A O 1
ATOM 922 N N . GLU A 1 123 ? -10.545 -1.272 9.537 1.00 7.14 123 GLU A N 1
ATOM 923 C CA . GLU A 1 123 ? -11.173 -0.113 8.940 1.00 5.98 123 GLU A CA 1
ATOM 924 C C . GLU A 1 123 ? -11.235 -0.350 7.446 1.00 8.01 123 GLU A C 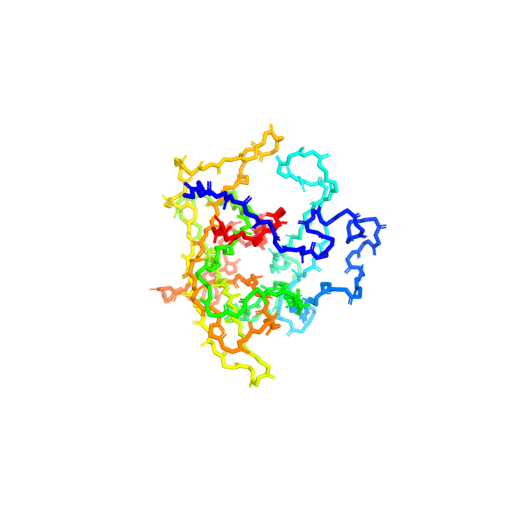1
ATOM 925 O O . GLU A 1 123 ? -10.390 -1.046 6.874 1.00 5.40 123 GLU A O 1
ATOM 931 N N . TYR A 1 124 ? -12.255 0.224 6.827 1.00 10.83 124 TYR A N 1
ATOM 932 C CA . TYR A 1 124 ? -12.446 0.162 5.391 1.00 9.14 124 TYR A CA 1
ATOM 933 C C . TYR A 1 124 ? -12.497 1.569 4.840 1.00 7.47 124 TYR A C 1
ATOM 934 O O . TYR A 1 124 ? -13.013 2.489 5.482 1.00 11.65 124 TYR A O 1
ATOM 943 N N . ALA A 1 125 ? -11.960 1.728 3.641 1.00 5.52 125 ALA A N 1
ATOM 944 C CA . ALA A 1 125 ? -11.973 3.024 2.990 1.00 4.30 125 ALA A CA 1
ATOM 945 C C . ALA A 1 125 ? -12.237 2.819 1.512 1.00 3.22 125 ALA A C 1
ATOM 946 O O . ALA A 1 125 ? -11.595 1.980 0.876 1.00 5.38 125 ALA A O 1
ATOM 948 N N . HIS A 1 126 ? -13.150 3.608 0.960 1.00 2.60 126 HIS A N 1
ATOM 949 C CA . HIS A 1 126 ? -13.438 3.558 -0.457 1.00 4.00 126 HIS A CA 1
ATOM 950 C 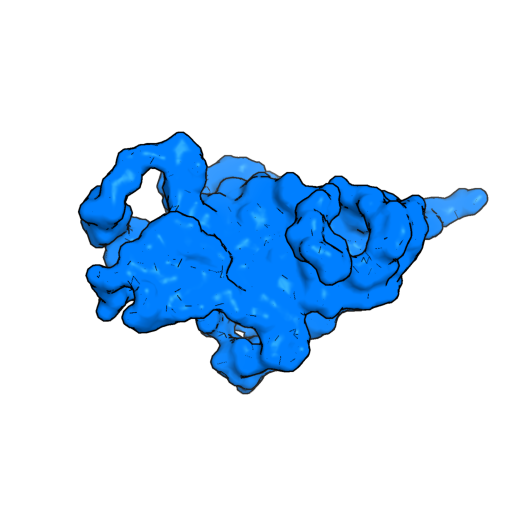C . HIS A 1 126 ? -13.303 4.959 -1.017 1.00 5.46 126 HIS A C 1
ATOM 951 O O . HIS A 1 126 ? -13.765 5.919 -0.398 1.00 4.87 126 HIS A O 1
ATOM 958 N N . VAL A 1 127 ? -12.678 5.065 -2.190 1.00 4.71 127 VAL A N 1
ATOM 959 C CA . VAL A 1 127 ? -12.404 6.362 -2.803 1.00 4.45 127 VAL A CA 1
ATOM 960 C C . VAL A 1 127 ? -13.657 7.227 -2.949 1.00 4.89 127 VAL A C 1
ATOM 961 O O . VAL A 1 127 ? -13.563 8.455 -2.923 1.00 4.97 127 VAL A O 1
ATOM 965 N N . LYS A 1 128 ? -14.845 6.620 -3.077 1.00 4.50 128 LYS A N 1
ATOM 966 C CA . LYS A 1 128 ? -16.052 7.434 -3.186 1.00 6.44 128 LYS A CA 1
ATOM 967 C C . LYS A 1 128 ? -16.236 8.354 -1.987 1.00 6.81 128 LYS A C 1
ATOM 968 O O . LYS A 1 128 ? -16.899 9.392 -2.114 1.00 8.01 128 LYS A O 1
ATOM 974 N N . ASP A 1 129 ? -15.658 8.003 -0.841 1.00 5.78 129 ASP A N 1
ATOM 975 C CA . ASP A 1 129 ? -15.787 8.769 0.385 1.00 5.17 129 ASP A CA 1
ATOM 976 C C . ASP A 1 129 ? -14.586 9.660 0.651 1.00 4.74 129 ASP A C 1
ATOM 977 O O . ASP A 1 129 ? -14.534 10.302 1.702 1.00 9.23 129 ASP A O 1
ATOM 982 N N . LEU A 1 130 ? -13.637 9.731 -0.274 1.00 4.76 130 LEU A N 1
ATOM 983 C CA . LEU A 1 130 ? -12.370 10.404 -0.023 1.00 5.72 130 LEU A CA 1
ATOM 984 C C . LEU A 1 130 ? -12.174 11.665 -0.856 1.00 9.49 130 LEU A C 1
ATOM 985 O O . LEU A 1 130 ? -11.057 12.185 -0.908 1.00 10.28 130 LEU A O 1
ATOM 990 N N . SER A 1 131 ? -13.225 12.179 -1.499 1.00 11.56 131 SER A N 1
ATOM 991 C CA . SER A 1 131 ? -13.032 13.292 -2.424 1.00 10.99 131 SER A CA 1
ATOM 992 C C . SER A 1 131 ? -12.483 14.527 -1.719 1.00 12.19 131 SER A C 1
ATOM 993 O O . SER A 1 131 ? -11.742 15.307 -2.326 1.00 15.33 131 SER A O 1
ATOM 996 N N . ASN A 1 132 ? -12.793 14.697 -0.437 1.00 10.16 132 ASN A N 1
ATOM 997 C CA . ASN A 1 132 ? -12.349 15.854 0.324 1.00 13.81 132 ASN A CA 1
ATOM 998 C C . ASN A 1 132 ? -11.258 15.509 1.332 1.00 12.03 132 ASN A C 1
ATOM 999 O O . ASN A 1 132 ? -10.899 16.354 2.158 1.00 14.27 132 ASN A O 1
ATOM 1004 N N . ALA A 1 133 ? -10.719 14.292 1.286 1.00 9.13 133 ALA A N 1
ATOM 1005 C CA . ALA A 1 133 ? -9.678 13.896 2.215 1.00 9.12 133 ALA A CA 1
ATOM 1006 C C . ALA A 1 133 ? -8.385 14.655 1.922 1.00 7.47 133 ALA A C 1
ATOM 1007 O O . ALA A 1 133 ? -8.191 15.158 0.813 1.00 7.43 133 ALA A O 1
ATOM 1009 N N . PRO A 1 134 ? -7.474 14.745 2.898 1.00 5.79 134 PRO A N 1
ATOM 1010 C CA . PRO A 1 134 ? -6.143 15.272 2.585 1.00 6.97 134 PRO A CA 1
ATOM 1011 C C . PRO A 1 134 ? -5.535 14.456 1.459 1.00 5.57 134 PRO A C 1
ATOM 1012 O O . PRO A 1 134 ? -5.791 13.256 1.332 1.00 5.41 134 PRO A O 1
ATOM 1016 N N . GLN A 1 135 ? -4.734 15.113 0.625 1.00 4.03 135 GLN A N 1
ATOM 1017 C CA . GLN A 1 135 ? -4.218 14.468 -0.579 1.00 5.16 135 GLN A CA 1
ATOM 1018 C C . GLN A 1 135 ? -2.711 14.661 -0.714 1.00 3.70 135 GLN A C 1
ATOM 1019 O O . GLN A 1 135 ? -2.112 15.516 -0.061 1.00 4.00 135 GLN A O 1
ATOM 1025 N N . GLY A 1 136 ? -2.104 13.834 -1.567 1.00 3.78 136 GLY A N 1
ATOM 1026 C CA . GLY A 1 136 ? -0.711 14.022 -1.911 1.00 3.35 136 GLY A CA 1
ATOM 1027 C C . GLY A 1 136 ? -0.489 15.299 -2.700 1.00 4.25 136 GLY A C 1
ATOM 1028 O O . GLY A 1 136 ? -1.387 15.814 -3.360 1.00 5.41 136 GLY A O 1
ATOM 1029 N N . THR A 1 137 ? 0.724 15.844 -2.597 1.00 6.03 137 THR A N 1
ATOM 1030 C CA . THR A 1 137 ? 1.051 17.015 -3.404 1.00 5.42 137 THR A CA 1
ATOM 1031 C C . THR A 1 137 ? 1.524 16.652 -4.797 1.00 11.21 137 THR A C 1
ATOM 1032 O O . THR A 1 137 ? 1.442 17.491 -5.704 1.00 12.30 137 THR A O 1
ATOM 1036 N N . ASN A 1 138 ? 2.024 15.437 -4.988 1.00 8.39 138 ASN A N 1
ATOM 1037 C CA . ASN A 1 138 ? 2.498 15.020 -6.296 1.00 5.55 138 ASN A CA 1
ATOM 1038 C C . ASN A 1 138 ? 1.358 14.359 -7.051 1.00 7.90 138 ASN A C 1
ATOM 1039 O O . ASN A 1 138 ? 0.711 14.993 -7.892 1.00 10.16 138 ASN A O 1
ATOM 1044 N N . LYS A 1 139 ? 1.080 13.094 -6.759 1.00 8.64 139 LYS A N 1
ATOM 1045 C CA . LYS A 1 139 ? -0.108 12.453 -7.304 1.00 8.91 139 LYS A CA 1
ATOM 1046 C C . LYS A 1 139 ? -1.263 12.691 -6.338 1.00 8.28 139 LYS A C 1
ATOM 1047 O O . LYS A 1 139 ? -1.326 12.078 -5.267 1.00 6.29 139 LYS A O 1
ATOM 1053 N N . THR A 1 140 ? -2.180 13.587 -6.720 1.00 7.59 140 THR A N 1
ATOM 1054 C CA . THR A 1 140 ? -3.274 13.970 -5.837 1.00 5.16 140 THR A CA 1
ATOM 1055 C C . THR A 1 140 ? -4.323 12.876 -5.700 1.00 6.02 140 THR A C 1
ATOM 1056 O O . THR A 1 140 ? -5.209 12.993 -4.842 1.00 6.27 140 THR A O 1
ATOM 1060 N N . CYS A 1 141 ? -4.251 11.825 -6.526 1.00 4.41 141 CYS A N 1
ATOM 1061 C CA . CYS A 1 141 ? -5.115 10.672 -6.324 1.00 6.42 141 CYS A CA 1
ATOM 1062 C C . CYS A 1 141 ? -4.870 10.013 -4.976 1.00 3.85 141 CYS A C 1
ATOM 1063 O O . CYS A 1 141 ? -5.770 9.340 -4.466 1.00 4.11 141 CYS A O 1
ATOM 1066 N N . PHE A 1 142 ? -3.685 10.188 -4.391 1.00 5.23 142 PHE A N 1
ATOM 1067 C CA . PHE A 1 142 ? -3.415 9.627 -3.069 1.00 3.09 142 PHE A CA 1
ATOM 1068 C C . PHE A 1 142 ? -4.186 10.411 -2.016 1.00 3.63 142 PHE A C 1
ATOM 1069 O O . PHE A 1 142 ? -3.947 11.607 -1.822 1.00 3.86 142 PHE A O 1
ATOM 1077 N N . LYS A 1 143 ? -5.120 9.746 -1.348 1.00 3.25 143 LYS A N 1
ATOM 1078 C CA . LYS A 1 143 ? -5.952 10.364 -0.331 1.00 3.66 143 LYS A CA 1
ATOM 1079 C C . LYS A 1 143 ? -5.629 9.763 1.018 1.00 4.65 143 LYS A C 1
ATOM 1080 O O . LYS A 1 143 ? -5.474 8.546 1.138 1.00 3.58 143 LYS A O 1
ATOM 1086 N N . LYS 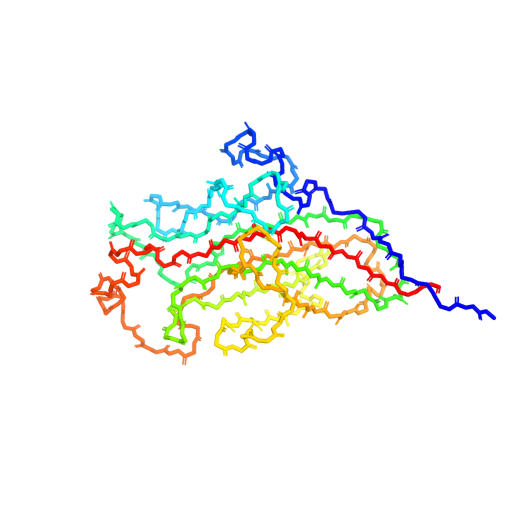A 1 144 ? -5.587 10.609 2.040 1.00 1.82 144 LYS A N 1
ATOM 1087 C CA . LYS A 1 144 ? -5.283 10.104 3.373 1.00 2.76 144 LYS A CA 1
ATOM 1088 C C . LYS A 1 144 ? -6.462 9.340 3.959 1.00 3.51 144 LYS A C 1
ATOM 1089 O O . LYS A 1 144 ? -7.607 9.782 3.884 1.00 3.69 144 LYS A O 1
ATOM 1095 N N . VAL A 1 145 ? -6.166 8.193 4.565 1.00 3.82 145 VAL A N 1
ATOM 1096 C CA . VAL A 1 145 ? -7.143 7.409 5.315 1.00 3.20 145 VAL A CA 1
ATOM 1097 C C . VAL A 1 145 ? -6.546 7.139 6.681 1.00 4.19 145 VAL A C 1
ATOM 1098 O O . VAL A 1 145 ? -5.326 7.054 6.828 1.00 5.09 145 VAL A O 1
ATOM 1102 N N . SER A 1 146 ? -7.407 7.026 7.694 1.00 4.05 146 SER A N 1
ATOM 1103 C CA . SER A 1 146 ? -6.905 6.925 9.054 1.00 6.67 146 SER A CA 1
ATOM 1104 C C . SER A 1 146 ? -7.795 6.025 9.884 1.00 4.47 146 SER A C 1
ATOM 1105 O O . SER A 1 146 ? -9.001 5.924 9.653 1.00 7.82 146 SER A O 1
ATOM 1108 N N . THR A 1 147 ? -7.179 5.380 10.864 1.00 5.00 147 THR A N 1
ATOM 1109 C CA . THR A 1 147 ? -7.908 4.663 11.896 1.00 4.89 147 THR A CA 1
ATOM 1110 C C . THR A 1 147 ? -7.177 4.875 13.212 1.00 5.74 147 THR A C 1
ATOM 1111 O O . THR A 1 147 ? -5.950 4.759 13.272 1.00 6.23 147 THR A O 1
ATOM 1115 N N . THR A 1 148 ? -7.922 5.214 14.255 1.00 6.21 148 THR A N 1
ATOM 1116 C CA . THR A 1 148 ? -7.347 5.436 15.573 1.00 7.30 148 THR A CA 1
ATOM 1117 C C . THR A 1 148 ? -7.747 4.289 16.482 1.00 7.80 148 THR A C 1
ATOM 1118 O O . THR A 1 148 ? -8.906 3.859 16.480 1.00 11.97 148 THR A O 1
ATOM 1122 N N . PHE A 1 149 ? -6.780 3.792 17.243 1.00 5.26 149 PHE A N 1
ATOM 1123 C CA . PHE A 1 149 ? -7.002 2.650 18.113 1.00 6.45 149 PHE A CA 1
ATOM 1124 C C . PHE A 1 149 ? -6.120 2.809 19.337 1.00 6.43 149 PHE A C 1
ATOM 1125 O O . PHE A 1 149 ? -5.055 3.437 19.283 1.00 5.58 149 PHE A O 1
ATOM 1133 N N . ASN A 1 150 ? -6.560 2.229 20.444 1.00 6.34 150 ASN A N 1
ATOM 1134 C CA . ASN A 1 150 ? -5.731 2.223 21.633 1.00 5.93 150 ASN A CA 1
ATOM 1135 C C . ASN A 1 150 ? -4.823 0.999 21.627 1.00 4.43 150 ASN A C 1
ATOM 1136 O O . ASN A 1 150 ? -5.273 -0.122 21.365 1.00 7.12 150 ASN A O 1
ATOM 1141 N N . THR A 1 151 ? -3.538 1.230 21.893 1.00 4.62 151 THR A N 1
ATOM 1142 C CA . THR A 1 151 ? -2.552 0.155 21.827 1.00 5.09 151 THR A CA 1
ATOM 1143 C C . THR A 1 151 ? -2.706 -0.853 22.953 1.00 5.84 151 THR A C 1
ATOM 1144 O O . THR A 1 151 ? -2.260 -1.992 22.809 1.00 7.84 151 THR A O 1
ATOM 1148 N N . GLY A 1 152 ? -3.279 -0.450 24.086 1.00 5.50 152 GLY A N 1
ATOM 1149 C CA . GLY A 1 152 ? -3.289 -1.340 25.233 1.00 6.56 152 GLY A CA 1
ATOM 1150 C C . GLY A 1 152 ? -1.876 -1.793 25.550 1.00 7.83 152 GLY A C 1
ATOM 1151 O O . GLY A 1 152 ? -0.946 -0.978 25.621 1.00 7.02 152 GLY A O 1
ATOM 1152 N N . ASN A 1 153 ? -1.689 -3.110 25.693 1.00 7.66 153 ASN A N 1
ATOM 1153 C CA . ASN A 1 153 ? -0.377 -3.688 25.942 1.00 10.09 153 ASN A CA 1
ATOM 1154 C C . ASN A 1 153 ? 0.390 -4.002 24.669 1.00 11.23 153 ASN A C 1
ATOM 1155 O O . ASN A 1 153 ? 1.435 -4.663 24.736 1.00 12.25 153 ASN A O 1
ATOM 1160 N N . ASN A 1 154 ? -0.085 -3.525 23.518 1.00 7.53 154 ASN A N 1
ATOM 1161 C CA . ASN A 1 154 ? 0.529 -3.847 22.230 1.00 4.88 154 ASN A CA 1
ATOM 1162 C C . ASN A 1 154 ? 1.494 -2.741 21.813 1.00 4.93 154 ASN A C 1
ATOM 1163 O O . ASN A 1 154 ? 1.174 -1.840 21.044 1.00 7.04 154 ASN A O 1
ATOM 1168 N N . GLY A 1 155 ? 2.716 -2.839 22.319 1.00 4.55 155 GLY A N 1
ATOM 1169 C CA . GLY A 1 155 ? 3.761 -1.939 21.877 1.00 4.81 155 GLY A CA 1
ATOM 1170 C C . GLY A 1 155 ? 4.239 -2.245 20.481 1.00 2.84 155 GLY A C 1
ATOM 1171 O O . GLY A 1 155 ? 4.814 -1.377 19.827 1.00 4.97 155 GLY A O 1
ATOM 1172 N N . SER A 1 156 ? 4.005 -3.464 20.012 1.00 2.75 156 SER A N 1
ATOM 1173 C CA . SER A 1 156 ? 4.332 -3.885 18.662 1.00 3.11 156 SER A CA 1
ATOM 1174 C C . SER A 1 156 ? 3.052 -4.382 18.019 1.00 6.71 156 SER A C 1
ATOM 1175 O O . SER A 1 156 ? 2.289 -5.122 18.647 1.00 8.52 156 SER A O 1
ATOM 1178 N N . VAL A 1 157 ? 2.787 -3.927 16.794 1.00 3.04 157 VAL A N 1
ATOM 1179 C CA . VAL A 1 157 ? 1.570 -4.296 16.086 1.00 5.10 157 VAL A CA 1
ATOM 1180 C C . VAL A 1 157 ? 1.941 -4.625 14.654 1.00 4.83 157 VAL A C 1
ATOM 1181 O O . VAL A 1 157 ? 2.973 -4.193 14.153 1.00 4.98 157 VAL A O 1
ATOM 1185 N N . GLU A 1 158 ? 1.075 -5.393 13.990 1.00 3.44 158 GLU A N 1
ATOM 1186 C CA . GLU A 1 158 ? 1.188 -5.650 12.557 1.00 6.87 158 GLU A CA 1
ATOM 1187 C C . GLU A 1 158 ? 0.193 -4.726 11.854 1.00 7.23 158 GLU A C 1
ATOM 1188 O O . GLU A 1 158 ? -1.029 -4.879 12.003 1.00 5.95 158 GLU A O 1
ATOM 1194 N N . LEU A 1 159 ? 0.716 -3.757 11.109 1.00 3.05 159 LEU A N 1
ATOM 1195 C CA . LEU A 1 159 ? -0.107 -2.895 10.282 1.00 4.43 159 LEU A CA 1
ATOM 1196 C C . LEU A 1 159 ? -0.403 -3.629 8.998 1.00 4.54 159 LEU A C 1
ATOM 1197 O O . LEU A 1 159 ? 0.469 -4.285 8.433 1.00 5.45 159 LEU A O 1
ATOM 1202 N N . PHE A 1 160 ? -1.638 -3.553 8.551 1.00 2.31 160 PHE A N 1
ATOM 1203 C CA . PHE A 1 160 ? -1.932 -4.115 7.248 1.00 1.10 160 PHE A CA 1
ATOM 1204 C C . PHE A 1 160 ? -2.695 -3.116 6.403 1.00 2.14 160 PHE A C 1
ATOM 1205 O O . PHE A 1 160 ? -3.411 -2.247 6.912 1.00 2.84 160 PHE A O 1
ATOM 1213 N N . ALA A 1 161 ? -2.521 -3.251 5.095 1.00 2.78 161 ALA A N 1
ATOM 1214 C CA . ALA A 1 161 ? -3.261 -2.449 4.134 1.00 2.99 161 ALA A CA 1
ATOM 1215 C C . ALA A 1 161 ? -3.471 -3.361 2.935 1.00 3.31 161 ALA A C 1
ATOM 1216 O O . ALA A 1 161 ? -2.531 -3.622 2.179 1.00 1.93 161 ALA A O 1
ATOM 1218 N N . LEU A 1 162 ? -4.685 -3.881 2.819 1.00 1.91 162 LEU A N 1
ATOM 1219 C CA . LEU A 1 162 ? -5.036 -4.914 1.854 1.00 2.67 162 LEU A CA 1
ATOM 1220 C C . LEU A 1 162 ? -6.185 -4.417 0.998 1.00 3.48 162 LEU A C 1
ATOM 1221 O O . LEU A 1 162 ? -6.903 -3.484 1.379 1.00 2.80 162 LEU A O 1
ATOM 1226 N N . MET A 1 163 ? -6.368 -5.035 -0.165 1.00 5.89 163 MET A N 1
ATOM 1227 C CA . MET A 1 163 ? -7.397 -4.571 -1.084 1.00 3.65 163 MET A CA 1
ATOM 1228 C C . MET A 1 163 ? -8.478 -5.648 -1.176 1.00 4.58 163 MET A C 1
ATOM 1229 O O . MET A 1 163 ? -8.182 -6.818 -1.478 1.00 4.17 163 MET A O 1
ATOM 1234 N N . ALA A 1 164 ? -9.722 -5.263 -0.890 1.00 4.38 164 ALA A N 1
ATOM 1235 C CA . ALA A 1 164 ? -10.872 -6.150 -1.028 1.00 3.08 164 ALA A CA 1
ATOM 1236 C C . ALA A 1 164 ? -11.657 -5.771 -2.274 1.00 4.46 164 ALA A C 1
ATOM 1237 O O . ALA A 1 164 ? -11.960 -4.593 -2.496 1.00 7.19 164 ALA A O 1
ATOM 1239 N N . ILE A 1 165 ? -11.993 -6.769 -3.079 1.00 5.09 165 ILE A N 1
ATOM 1240 C CA . ILE A 1 165 ? -12.742 -6.572 -4.315 1.00 3.47 165 ILE A CA 1
ATOM 1241 C C . ILE A 1 165 ? -14.213 -6.872 -4.078 1.00 5.24 165 ILE A C 1
ATOM 1242 O O . ILE A 1 165 ? -14.555 -7.932 -3.528 1.00 7.54 165 ILE A O 1
ATOM 1247 N N . ASP A 1 166 ? -15.084 -5.959 -4.534 1.00 5.69 166 ASP A N 1
ATOM 1248 C CA . ASP A 1 166 ? -16.540 -6.122 -4.424 1.00 6.30 166 ASP A CA 1
ATOM 1249 C C . ASP A 1 166 ? -16.944 -6.602 -3.034 1.00 9.51 166 ASP A C 1
ATOM 1250 O O . ASP A 1 166 ? -17.671 -7.588 -2.873 1.00 11.02 166 ASP A O 1
ATOM 1255 N N . VAL A 1 167 ? -16.463 -5.881 -2.020 1.00 9.78 167 VAL A N 1
ATOM 1256 C CA . VAL A 1 167 ? -16.575 -6.333 -0.638 1.00 9.72 167 VAL A CA 1
ATOM 1257 C C . VAL A 1 167 ? -18.022 -6.375 -0.158 1.00 16.12 167 VAL A C 1
ATOM 1258 O O . VAL A 1 167 ? -18.350 -7.148 0.751 1.00 16.82 167 VAL A O 1
ATOM 1262 N N . ASN A 1 168 ? -18.910 -5.579 -0.756 1.00 17.18 168 ASN A N 1
ATOM 1263 C CA . ASN A 1 168 ? -20.292 -5.475 -0.299 1.00 18.41 168 ASN A CA 1
ATOM 1264 C C . ASN A 1 168 ? -21.293 -5.918 -1.357 1.00 24.20 168 ASN A C 1
ATOM 1265 O O . ASN A 1 168 ? -22.502 -5.728 -1.173 1.00 23.70 168 ASN A O 1
ATOM 1270 N N . GLY A 1 169 ? -20.829 -6.509 -2.455 1.00 15.19 169 GLY A N 1
ATOM 1271 C CA . GLY A 1 169 ? -21.697 -6.863 -3.556 1.00 22.24 169 GLY A CA 1
ATOM 1272 C C . GLY A 1 169 ? -21.595 -8.339 -3.893 1.00 19.63 169 GLY A C 1
ATOM 1273 O O . GLY A 1 169 ? -20.900 -9.107 -3.227 1.00 17.14 169 GLY A O 1
ATOM 1274 N N . THR A 1 170 ? -22.321 -8.714 -4.940 1.00 17.96 170 THR A N 1
ATOM 1275 C CA . THR A 1 170 ? -22.338 -10.096 -5.392 1.00 21.26 170 THR A CA 1
ATOM 1276 C C . THR A 1 170 ? -22.066 -10.194 -6.888 1.00 25.73 170 THR A C 1
ATOM 1277 O O . THR A 1 170 ? -22.651 -11.048 -7.564 1.00 26.39 170 THR A O 1
ATOM 1281 N N . MET A 1 171 ? -21.204 -9.329 -7.437 1.00 15.80 171 MET A N 1
ATOM 1282 C CA . MET A 1 171 ? -20.759 -9.565 -8.803 1.00 16.70 171 MET A CA 1
ATOM 1283 C C . MET A 1 171 ? -20.090 -10.917 -8.900 1.00 12.58 171 MET A C 1
ATOM 1284 O O . MET A 1 171 ? -19.406 -11.366 -7.978 1.00 15.21 171 MET A O 1
ATOM 1289 N N . THR A 1 172 ? -20.306 -11.567 -10.028 1.00 9.23 172 THR A N 1
ATOM 1290 C CA . THR A 1 172 ? -19.684 -12.848 -10.270 1.00 10.89 172 THR A CA 1
ATOM 1291 C C . THR A 1 172 ? -18.254 -12.640 -10.743 1.00 9.88 172 THR A C 1
ATOM 1292 O O . THR A 1 172 ? -17.866 -11.558 -11.184 1.00 8.26 172 THR A O 1
ATOM 1296 N N . GLU A 1 173 ? -17.470 -13.705 -10.633 1.00 7.19 173 GLU A N 1
ATOM 1297 C CA . GLU A 1 173 ? -16.133 -13.721 -11.210 1.00 7.37 173 GLU A CA 1
ATOM 1298 C C . GLU A 1 173 ? -16.147 -13.304 -12.674 1.00 9.63 173 GLU A C 1
ATOM 1299 O O . GLU A 1 173 ? -15.311 -12.509 -13.120 1.00 5.49 173 GLU A O 1
ATOM 1305 N N . GLU A 1 174 ? -17.096 -13.837 -13.445 1.00 10.37 174 GLU A N 1
ATOM 1306 C CA . GLU A 1 174 ? -17.171 -13.504 -14.860 1.00 8.94 174 GLU A CA 1
ATOM 1307 C C . GLU A 1 174 ? -17.483 -12.028 -15.051 1.00 8.53 174 GLU A C 1
ATOM 1308 O O . GLU A 1 174 ? -16.958 -11.382 -15.965 1.00 8.96 174 GLU A O 1
ATOM 1314 N N . GLU A 1 175 ? -18.343 -11.480 -14.200 1.00 9.06 175 GLU A N 1
ATOM 1315 C CA . GLU A 1 175 ? -18.683 -10.070 -14.330 1.00 12.48 175 GLU A CA 1
ATOM 1316 C C . GLU A 1 175 ? -17.478 -9.189 -14.024 1.00 8.66 175 GLU A C 1
ATOM 1317 O O . GLU A 1 175 ? -17.257 -8.172 -14.691 1.00 9.16 175 GLU A O 1
ATOM 1323 N N . ILE A 1 176 ? -16.660 -9.587 -13.052 1.00 6.79 176 ILE A N 1
ATOM 1324 C CA . ILE A 1 176 ? -15.441 -8.837 -12.768 1.00 5.57 176 ILE A CA 1
ATOM 1325 C C . ILE A 1 176 ? -14.458 -8.943 -13.929 1.00 5.25 176 ILE A C 1
ATOM 1326 O O . ILE A 1 17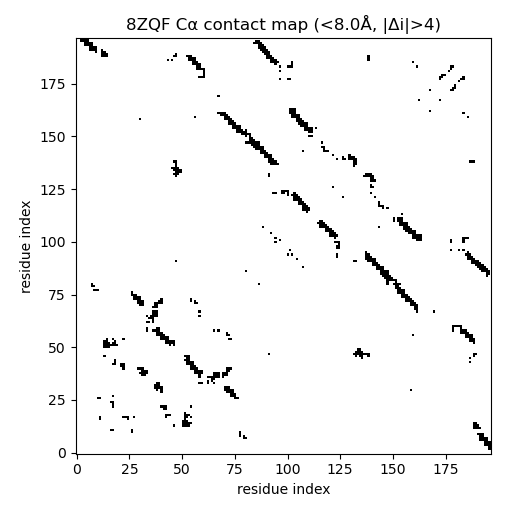6 ? -13.905 -7.936 -14.387 1.00 7.41 176 ILE A O 1
ATOM 1331 N N . TYR A 1 177 ? -14.237 -10.160 -14.435 1.00 5.39 177 TYR A N 1
ATOM 1332 C CA . TYR A 1 177 ? -13.340 -10.337 -15.574 1.00 6.22 177 TYR A CA 1
ATOM 1333 C C . TYR A 1 177 ? -13.766 -9.502 -16.766 1.00 5.65 177 TYR A C 1
ATOM 1334 O O . TYR A 1 177 ? -12.926 -9.095 -17.578 1.00 5.65 177 TYR A O 1
ATOM 1343 N N . ALA A 1 178 ? -15.069 -9.290 -16.923 1.00 6.49 178 ALA A N 1
ATOM 1344 C CA . ALA A 1 178 ? -15.567 -8.549 -18.065 1.00 10.07 178 ALA A CA 1
ATOM 1345 C C . ALA A 1 178 ? -15.529 -7.048 -17.846 1.00 10.08 178 ALA A C 1
ATOM 1346 O O . ALA A 1 178 ? -15.823 -6.303 -18.781 1.00 7.63 178 ALA A O 1
ATOM 1348 N N . SER A 1 179 ? -15.174 -6.600 -16.646 1.00 7.13 179 SER A N 1
ATOM 1349 C CA . SER A 1 179 ? -15.191 -5.179 -16.320 1.00 5.74 179 SER A CA 1
ATOM 1350 C C . SER A 1 179 ? -13.925 -4.491 -16.811 1.00 5.61 179 SER A C 1
ATOM 1351 O O . SER A 1 179 ? -12.825 -5.047 -16.732 1.00 4.90 179 SER A O 1
ATOM 1354 N N . SER A 1 180 ? -14.091 -3.263 -17.307 1.00 6.55 180 SER A N 1
ATOM 1355 C CA . SER A 1 180 ? -12.941 -2.426 -17.633 1.00 2.88 180 SER A CA 1
ATOM 1356 C C . SER A 1 180 ? -12.035 -2.196 -16.420 1.00 3.05 180 SER A C 1
ATOM 1357 O O . SER A 1 180 ? -10.831 -2.000 -16.582 1.00 4.33 180 SER A O 1
ATOM 1360 N N . GLN A 1 181 ? -12.591 -2.193 -15.211 1.00 3.54 181 GLN A N 1
ATOM 1361 C CA . GLN A 1 181 ? -11.742 -1.983 -14.042 1.00 3.40 181 GLN A CA 1
ATOM 1362 C C . GLN A 1 181 ? -10.710 -3.081 -13.942 1.00 1.61 181 GLN A C 1
ATOM 1363 O O . GLN A 1 181 ? -9.602 -2.852 -13.457 1.00 4.40 181 GLN A O 1
ATOM 1369 N N . PHE A 1 182 ? -11.048 -4.275 -14.427 1.00 3.45 182 PHE A N 1
ATOM 1370 C CA . PHE A 1 182 ? -10.086 -5.362 -14.541 1.00 3.31 182 PHE A CA 1
ATOM 1371 C C . PHE A 1 182 ? -9.291 -5.296 -15.844 1.00 5.24 182 PHE A C 1
ATOM 1372 O O . PHE A 1 182 ? -8.058 -5.266 -15.820 1.00 4.20 182 PHE A O 1
ATOM 1380 N N . THR A 1 183 ? -9.986 -5.301 -16.994 1.00 4.54 183 THR A N 1
ATOM 1381 C CA . THR A 1 183 ? -9.274 -5.450 -18.256 1.00 5.12 183 THR A CA 1
ATOM 1382 C C . THR A 1 183 ? -8.361 -4.268 -18.538 1.00 5.25 183 THR A C 1
ATOM 1383 O O . THR A 1 183 ? -7.333 -4.426 -19.207 1.00 8.16 183 THR A O 1
ATOM 1387 N N A SER A 1 184 ? -8.707 -3.081 -18.044 0.45 3.10 184 SER A N 1
ATOM 1388 N N B SER A 1 184 ? -8.716 -3.080 -18.053 0.55 3.09 184 SER A N 1
ATOM 1389 C CA A SER A 1 184 ? -7.876 -1.904 -18.253 0.45 4.77 184 SER A CA 1
ATOM 1390 C CA B SER A 1 184 ? -7.889 -1.899 -18.247 0.55 4.76 184 SER A CA 1
ATOM 1391 C C A SER A 1 184 ? -7.042 -1.532 -17.036 0.45 5.08 184 SER A C 1
ATOM 1392 C C B SER A 1 184 ? -7.029 -1.579 -17.030 0.55 5.07 184 SER A C 1
ATOM 1393 O O A SER A 1 184 ? -5.865 -1.206 -17.183 0.45 7.47 184 SER A O 1
ATOM 1394 O O B SER A 1 184 ? -5.829 -1.347 -17.167 0.55 7.50 184 SER A O 1
ATOM 1399 N N . ASN A 1 185 ? -7.615 -1.577 -15.837 1.00 4.85 185 ASN A N 1
ATOM 1400 C CA . ASN A 1 185 ? -6.946 -1.053 -14.657 1.00 4.90 185 ASN A CA 1
ATOM 1401 C C . ASN A 1 185 ? -6.453 -2.126 -13.701 1.00 3.64 185 ASN A C 1
ATOM 1402 O O . ASN A 1 185 ? -5.871 -1.782 -12.674 1.00 4.79 185 ASN A O 1
ATOM 1407 N N . GLU A 1 186 ? -6.666 -3.403 -14.011 1.00 3.18 186 GLU A N 1
ATOM 1408 C CA . GLU A 1 186 ? -6.184 -4.506 -13.185 1.00 3.75 186 GLU A CA 1
ATOM 1409 C C . GLU A 1 186 ? -6.669 -4.382 -11.745 1.00 1.99 186 GLU A C 1
ATOM 1410 O O . GLU A 1 186 ? -5.988 -4.791 -10.806 1.00 3.21 186 GLU A O 1
ATOM 1416 N N . LEU A 1 187 ? -7.857 -3.796 -11.581 1.00 1.80 187 LEU A N 1
ATOM 1417 C CA . LEU A 1 187 ? -8.472 -3.562 -10.271 1.00 2.15 187 LEU A CA 1
ATOM 1418 C C . LEU A 1 187 ? -7.536 -2.845 -9.311 1.00 2.97 187 LEU A C 1
ATOM 1419 O O . LEU A 1 187 ? -7.697 -2.924 -8.101 1.00 3.55 187 LEU A O 1
ATOM 1424 N N . GLU A 1 188 ? -6.594 -2.079 -9.842 1.00 3.87 188 GLU A N 1
ATOM 1425 C CA . GLU A 1 188 ? -5.433 -1.694 -9.052 1.00 3.82 188 GLU A CA 1
ATOM 1426 C C . GLU A 1 188 ? -5.706 -0.542 -8.089 1.00 2.59 188 GLU A C 1
ATOM 1427 O O . GLU A 1 188 ? -6.577 0.301 -8.312 1.00 3.57 188 GLU A O 1
ATOM 1433 N N . VAL A 1 189 ? -4.921 -0.520 -7.008 1.00 3.70 189 VAL A N 1
ATOM 1434 C CA . VAL A 1 189 ? -4.804 0.640 -6.135 1.00 1.80 189 VAL A CA 1
ATOM 1435 C C . VAL A 1 189 ? -3.325 0.831 -5.824 1.00 1.91 189 VAL A C 1
ATOM 1436 O O . VAL A 1 189 ? -2.498 -0.067 -6.026 1.00 2.80 189 VAL A O 1
ATOM 1440 N N . ARG A 1 190 ? -3.001 2.006 -5.296 1.00 2.20 190 ARG A N 1
ATOM 1441 C CA . ARG A 1 190 ? -1.639 2.301 -4.873 1.00 3.77 190 ARG A CA 1
ATOM 1442 C C . ARG A 1 190 ? -1.643 2.842 -3.453 1.00 2.81 190 ARG A C 1
ATOM 1443 O O . ARG A 1 190 ? -2.551 3.573 -3.050 1.00 4.06 190 ARG A O 1
ATOM 1451 N N . LEU A 1 191 ? -0.613 2.470 -2.711 1.00 3.29 191 LEU A N 1
ATOM 1452 C CA . LEU A 1 191 ? -0.483 2.797 -1.305 1.00 1.95 191 LEU A CA 1
ATOM 1453 C C . LEU A 1 191 ? 0.836 3.517 -1.093 1.00 2.66 191 LEU A C 1
ATOM 1454 O O . LEU A 1 191 ? 1.852 3.136 -1.672 1.00 4.61 191 LEU A O 1
ATOM 1459 N N . ASP A 1 192 ? 0.815 4.570 -0.277 1.00 2.45 192 ASP A N 1
ATOM 1460 C CA . ASP A 1 192 ? 2.037 5.294 0.036 1.00 2.50 192 ASP A CA 1
ATOM 1461 C C . ASP A 1 192 ? 1.890 5.900 1.414 1.00 4.11 192 ASP A C 1
ATOM 1462 O O . ASP A 1 192 ? 0.786 5.998 1.958 1.00 4.34 192 ASP A O 1
ATOM 1467 N N . GLU A 1 193 ? 3.023 6.316 1.969 1.00 2.84 193 GLU A N 1
ATOM 1468 C CA . GLU A 1 193 ? 3.050 7.321 3.024 1.00 2.89 193 GLU A CA 1
ATOM 1469 C C . GLU A 1 193 ? 2.312 6.854 4.281 1.00 2.64 193 GLU A C 1
ATOM 1470 O O . GLU A 1 193 ? 1.308 7.422 4.702 1.00 3.17 193 GLU A O 1
ATOM 1476 N N . PHE A 1 194 ? 2.854 5.812 4.890 1.00 3.74 194 PHE A N 1
ATOM 1477 C CA . PHE A 1 194 ? 2.283 5.265 6.112 1.00 2.93 194 PHE A CA 1
ATOM 1478 C C . PHE A 1 194 ? 2.770 6.078 7.301 1.00 3.13 194 PHE A C 1
ATOM 1479 O O . PHE A 1 194 ? 3.917 6.541 7.324 1.00 5.62 194 PHE A O 1
ATOM 1487 N N . SER A 1 195 ? 1.903 6.250 8.293 1.00 2.06 195 SER A N 1
ATOM 1488 C CA . SER A 1 195 ? 2.326 6.925 9.510 1.00 3.51 195 SER A CA 1
ATOM 1489 C C . SER A 1 195 ? 1.561 6.394 10.708 1.00 2.31 195 SER A C 1
ATOM 1490 O O . SER A 1 195 ? 0.451 5.855 10.598 1.00 1.94 195 SER A O 1
ATOM 1493 N N . LEU A 1 196 ? 2.199 6.566 11.859 1.00 3.46 196 LEU A N 1
ATOM 1494 C CA . LEU A 1 196 ? 1.602 6.334 13.162 1.00 3.43 196 LEU A CA 1
ATOM 1495 C C . LEU A 1 196 ? 1.877 7.569 13.991 1.00 3.91 196 LEU A C 1
ATOM 1496 O O . LEU A 1 196 ? 3.041 7.967 14.142 1.00 4.45 196 LEU A O 1
ATOM 1501 N N . THR A 1 197 ? 0.827 8.172 14.535 1.00 4.44 197 THR A N 1
ATOM 1502 C CA . THR A 1 197 ? 1.019 9.303 15.427 1.00 4.67 197 THR A CA 1
ATOM 1503 C C . THR A 1 197 ? 0.203 9.115 16.696 1.00 4.59 197 THR A C 1
ATOM 1504 O O . THR A 1 197 ? -0.766 8.353 16.742 1.00 4.99 197 THR A O 1
ATOM 1508 N N . TYR A 1 198 ? 0.590 9.857 17.726 1.00 3.82 198 TYR A N 1
ATOM 1509 C CA . TYR A 1 198 ? -0.184 9.892 18.951 1.00 2.86 198 TYR A CA 1
ATOM 1510 C C . TYR A 1 198 ? 0.052 11.225 19.634 1.00 6.91 198 TYR A C 1
ATOM 1511 O O . TYR A 1 198 ? 0.980 11.964 19.303 1.00 7.31 198 TYR A O 1
ATOM 1520 N N . LYS A 1 199 ? -0.801 11.519 20.603 1.00 7.17 199 LYS A N 1
ATOM 1521 C CA . LYS A 1 199 ? -0.715 12.763 21.350 1.00 6.11 199 LYS A CA 1
ATOM 1522 C C . LYS A 1 199 ? 0.076 12.521 22.629 1.00 7.99 199 LYS A C 1
ATOM 1523 O O . LYS A 1 199 ? -0.210 11.575 23.371 1.00 9.54 199 LYS A O 1
ATOM 1529 N N . GLY A 1 200 ? 1.076 13.368 22.864 1.00 10.15 200 GLY A N 1
ATOM 1530 C CA . GLY A 1 200 ? 1.837 13.364 24.100 1.00 11.14 200 GLY A CA 1
ATOM 1531 C C . GLY A 1 200 ? 1.873 14.756 24.695 1.00 14.60 200 GLY A C 1
ATOM 1532 O O . GLY A 1 200 ? 1.093 15.616 24.282 1.00 12.46 200 GLY A O 1
#

Foldseek 3Di:
DDKDKFWFDQPCQFCQVQQVVWNDDPFKDWQDDQQQAQWDWTWAQPGQANHHTWIKTFRALPHQNHDLQHWTFIKGKGAQADAQFWKKKKWWKADPPPPPQQKKKWKAKAAPVRHGQDIDIHDLNPFPPADTGPGPRSTGMDIDIGHCHHGRIIMITITIHGNNPDDDDPVNVSPDCCCNPVRSMMIIGRIIMIGMD

B-factor: mean 10.87, std 8.86, range [0.81, 41.17]

Radius of gyration: 16.52 Å; Cα contacts (8 Å, |Δi|>4): 528; chains: 1; bounding box: 37×40×48 Å

Sequence (197 aa):
PTEVTLPVEVHDAQFVDFRANSGTSDVVWVQHEGSSAGFGDVGSSGDNAFGDGGSARVRFKKDVFNHDFSALPGVSQVVEEGLPFNTDVTYSLYYCDNKKDDSLSTLYFGARDINGNAITEEYAHVKDLSNAPQGTNKTCFKKVSTTFNTGNNGSVELFALMAIDVNGTMTEEEIYASSQFTSSNELEVRLDEFSLTYKG

Secondary structure (DSSP, 8-state):
----EEEEPPTTTT-HHHHHTTT--SSPEEE--GGGTS-EEEEES--SSSSS-EEEEE--TT-----TT---EEEEEE--PPTT-EEEEEEEEE--S-TT-SEEEEEEEE-TTS-EEEEEEE-GGG-TTS-B-SSSTTEEEEEEEEE-TT-SSEEEEEEEEESTTS---HHHHHTSHHHHTTTT-EEEEEEEEEEE-

Nearest PDB structures (foldseek):
  8zqf-assembly1_A  TM=1.005E+00  e=9.602E-42  Vibrio breoganii
  2df7-assembly1_A  TM=4.371E-01  e=1.522E-02  Infectious bursal disease virus
  2df7-assembly1_F  TM=4.097E-01  e=2.246E-02  Infectious bursal disease virus
  2df7-assembly1_Q  TM=4.231E-01  e=5.173E-02  Infectious bursal disease virus
  7vrn-assembly1_K  TM=3.522E-01  e=6.832E-02  Infectious bursal disease virus